Protein AF-A0A959C4L6-F1 (afdb_monomer)

Structure (mmCIF, N/CA/C/O backbone):
data_AF-A0A959C4L6-F1
#
_entry.id   AF-A0A959C4L6-F1
#
loop_
_atom_site.group_PDB
_atom_site.id
_atom_site.type_symbol
_atom_site.label_atom_id
_atom_site.label_alt_id
_atom_site.label_comp_id
_atom_site.label_asym_id
_atom_site.label_entity_id
_atom_site.label_seq_id
_atom_site.pdbx_PDB_ins_code
_atom_si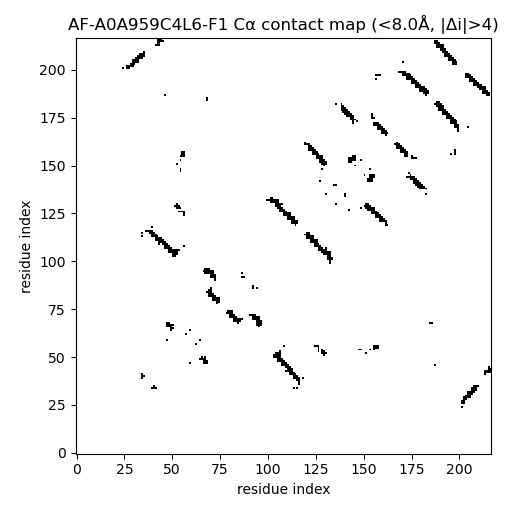te.Cartn_x
_atom_site.Cartn_y
_atom_site.Cartn_z
_atom_site.occupancy
_atom_site.B_iso_or_equiv
_atom_site.auth_seq_id
_atom_site.auth_comp_id
_atom_site.auth_asym_id
_atom_site.auth_atom_id
_atom_site.pdbx_PDB_model_num
ATOM 1 N N . MET A 1 1 ? -33.655 57.086 -63.045 1.00 34.50 1 MET A N 1
ATOM 2 C CA . MET A 1 1 ? -34.246 55.888 -63.676 1.00 34.50 1 MET A CA 1
ATOM 3 C C . MET A 1 1 ? -33.189 54.787 -63.671 1.00 34.50 1 MET A C 1
ATOM 5 O O . MET A 1 1 ? -32.309 54.892 -64.501 1.00 34.50 1 MET A O 1
ATOM 9 N N . LYS A 1 2 ? -33.286 53.818 -62.731 1.00 33.47 2 LYS A N 1
ATOM 10 C CA . LYS A 1 2 ? -32.564 52.514 -62.633 1.00 33.47 2 LYS A CA 1
ATOM 11 C C . LYS A 1 2 ? -31.001 52.581 -62.638 1.00 33.47 2 LYS A C 1
ATOM 13 O O . LYS A 1 2 ? -30.438 53.325 -63.412 1.00 33.47 2 LYS A O 1
ATOM 18 N N . TYR A 1 3 ? -30.179 51.898 -61.840 1.00 36.94 3 TYR A N 1
ATOM 19 C CA . TYR A 1 3 ? -30.239 50.666 -61.053 1.00 36.94 3 TYR A CA 1
ATOM 20 C C . TYR A 1 3 ? -29.308 50.766 -59.826 1.00 36.94 3 TYR A C 1
ATOM 22 O O . TYR A 1 3 ? -28.322 51.496 -59.818 1.00 36.94 3 TYR A O 1
ATOM 30 N N . THR A 1 4 ? -29.657 49.974 -58.821 1.00 42.88 4 THR A N 1
ATOM 31 C CA . THR A 1 4 ? -28.947 49.588 -57.600 1.00 42.88 4 THR A CA 1
ATOM 32 C C . THR A 1 4 ? -27.614 48.882 -57.881 1.00 42.88 4 THR A C 1
ATOM 34 O O . THR A 1 4 ? -27.576 48.007 -58.741 1.00 42.88 4 THR A O 1
ATOM 37 N N . THR A 1 5 ? -26.582 49.131 -57.068 1.00 45.28 5 THR A N 1
ATOM 38 C CA . THR A 1 5 ? -25.509 48.145 -56.831 1.00 45.28 5 THR A CA 1
ATOM 39 C C . THR A 1 5 ? -24.973 48.289 -55.412 1.00 45.28 5 THR A C 1
ATOM 41 O O . THR A 1 5 ? -24.486 49.345 -55.016 1.00 45.28 5 THR A O 1
ATOM 44 N N . ALA A 1 6 ? -25.137 47.215 -54.644 1.00 46.03 6 ALA A N 1
ATOM 45 C CA . ALA A 1 6 ? -24.659 47.049 -53.284 1.00 46.03 6 ALA A CA 1
ATOM 46 C C . ALA A 1 6 ? -23.128 46.954 -53.254 1.00 46.03 6 ALA A C 1
ATOM 48 O O . ALA A 1 6 ? -22.536 46.230 -54.052 1.00 46.03 6 ALA A O 1
ATOM 49 N N . PHE A 1 7 ? -22.502 47.644 -52.302 1.00 40.19 7 PHE A N 1
ATOM 50 C CA . PHE A 1 7 ? -21.094 47.465 -51.964 1.00 40.19 7 PHE A CA 1
ATOM 51 C C . PHE A 1 7 ? -21.024 46.709 -50.633 1.00 40.19 7 PHE A C 1
ATOM 53 O O . PHE A 1 7 ? -21.101 47.296 -49.558 1.00 40.19 7 PHE A O 1
ATOM 60 N N . ILE A 1 8 ? -20.938 45.382 -50.716 1.00 48.81 8 ILE A N 1
ATOM 61 C CA . ILE A 1 8 ? -20.490 44.527 -49.616 1.00 48.81 8 ILE A CA 1
ATOM 62 C C . ILE A 1 8 ? -18.997 44.329 -49.864 1.00 48.81 8 ILE A C 1
ATOM 64 O O . ILE A 1 8 ? -18.620 43.572 -50.754 1.00 48.81 8 ILE A O 1
ATOM 68 N N . CYS A 1 9 ? -18.149 45.049 -49.129 1.00 37.56 9 CYS A N 1
ATOM 69 C CA . CYS A 1 9 ? -16.714 44.784 -49.120 1.00 37.56 9 CYS A CA 1
ATOM 70 C C . CYS A 1 9 ? -16.374 44.048 -47.824 1.00 37.56 9 CYS A C 1
ATOM 72 O O . CYS A 1 9 ? -16.602 44.540 -46.721 1.00 37.56 9 CYS A O 1
ATOM 74 N N . SER A 1 10 ? -15.922 42.817 -48.019 1.00 39.34 10 SER A N 1
ATOM 75 C CA . SER A 1 10 ? -15.707 41.760 -47.043 1.00 39.34 10 SER A CA 1
ATOM 76 C C . SER A 1 10 ? -14.721 42.159 -45.940 1.00 39.34 10 SER A C 1
ATOM 78 O O . SER A 1 10 ? -13.598 42.568 -46.231 1.00 39.34 10 SER A O 1
ATOM 80 N N . MET A 1 11 ? -15.105 41.963 -44.672 1.00 39.84 11 MET A N 1
ATOM 81 C CA . MET A 1 11 ? -14.143 41.851 -43.573 1.00 39.84 11 MET A CA 1
ATOM 82 C C . MET A 1 11 ? -13.215 40.665 -43.861 1.00 39.84 11 MET A C 1
ATOM 84 O O . MET A 1 11 ? -13.675 39.525 -43.950 1.00 39.84 11 MET A O 1
ATOM 88 N N . LEU A 1 12 ? -11.911 40.921 -43.983 1.00 42.12 12 LEU A N 1
ATOM 89 C CA . LEU A 1 12 ? -10.896 39.891 -43.797 1.00 42.12 12 LEU A CA 1
ATOM 90 C C . LEU A 1 12 ? -10.887 39.507 -42.315 1.00 42.12 12 LEU A C 1
ATOM 92 O O . LEU A 1 12 ? -10.320 40.205 -41.477 1.00 42.12 12 LEU A O 1
ATOM 96 N N . ILE A 1 13 ? -11.527 38.388 -41.996 1.00 50.28 13 ILE A N 1
ATOM 97 C CA . ILE A 1 13 ? -11.304 37.685 -40.739 1.00 50.28 13 ILE A CA 1
ATOM 98 C C . ILE A 1 13 ? -9.943 37.003 -40.883 1.00 50.28 13 ILE A C 1
ATOM 100 O O . ILE A 1 13 ? -9.816 35.973 -41.543 1.00 50.28 13 ILE A O 1
ATOM 104 N N . CYS A 1 14 ? -8.910 37.603 -40.292 1.00 40.41 14 CYS A N 1
ATOM 105 C CA . CYS A 1 14 ? -7.651 36.921 -40.024 1.00 40.41 14 CYS A CA 1
ATOM 106 C C . CYS A 1 14 ? -7.929 35.788 -39.029 1.00 40.41 14 CYS A C 1
ATOM 108 O O . CYS A 1 14 ? -7.863 35.983 -37.817 1.00 40.41 14 CYS A O 1
ATOM 110 N N . LEU A 1 15 ? -8.259 34.602 -39.541 1.00 46.38 15 LEU A N 1
ATOM 111 C CA .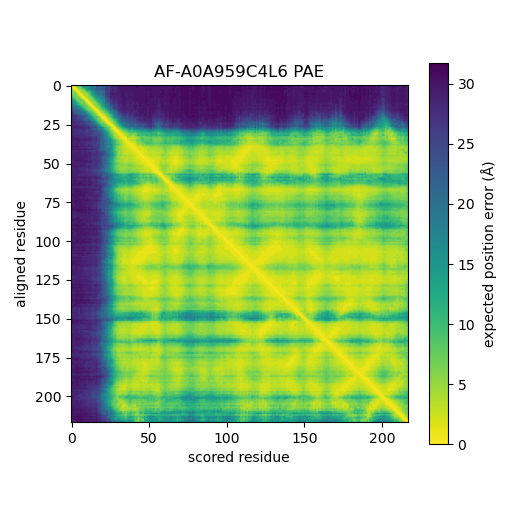 LEU A 1 15 ? -8.133 33.364 -38.785 1.00 46.38 15 LEU A CA 1
ATOM 112 C C . LEU A 1 15 ? -6.637 33.159 -38.546 1.00 46.38 15 LEU A C 1
ATOM 114 O O . LEU A 1 15 ? -5.921 32.642 -39.403 1.00 46.38 15 LEU A O 1
ATOM 118 N N . ALA A 1 16 ? -6.155 33.632 -37.397 1.00 44.53 16 ALA A N 1
ATOM 119 C CA . ALA A 1 16 ? -4.880 33.205 -36.858 1.00 44.53 16 ALA A CA 1
ATOM 120 C C . ALA A 1 16 ? -4.985 31.691 -36.656 1.00 44.53 16 ALA A C 1
ATOM 122 O O . ALA A 1 16 ? -5.590 31.221 -35.695 1.00 44.53 16 ALA A O 1
ATOM 123 N N . GLY A 1 17 ? -4.468 30.934 -37.623 1.00 39.56 17 GLY A N 1
ATOM 124 C CA . GLY A 1 17 ? -4.287 29.503 -37.486 1.00 39.56 17 GLY A CA 1
ATOM 125 C C . GLY A 1 17 ? -3.378 29.277 -36.291 1.00 39.56 17 GLY A C 1
ATOM 126 O O . GLY A 1 17 ? -2.174 29.510 -36.364 1.00 39.56 17 GLY A O 1
ATOM 127 N N . THR A 1 18 ? -3.961 28.857 -35.176 1.00 42.44 18 THR A N 1
ATOM 128 C CA . THR A 1 18 ? -3.232 28.257 -34.071 1.00 42.44 18 THR A CA 1
ATOM 129 C C . THR A 1 18 ? -2.680 26.932 -34.581 1.00 42.44 18 THR A C 1
ATOM 131 O O . THR A 1 18 ? -3.301 25.880 -34.466 1.00 42.44 18 THR A O 1
ATOM 134 N N . SER A 1 19 ? -1.505 26.972 -35.209 1.00 44.59 19 SER A N 1
ATOM 135 C CA . SER A 1 19 ? -0.723 25.767 -35.444 1.00 44.59 19 SER A CA 1
ATOM 136 C C . SER A 1 19 ? -0.238 25.284 -34.082 1.00 44.59 19 SER A C 1
ATOM 138 O O . SER A 1 19 ? 0.786 25.747 -33.578 1.00 44.59 19 SER A O 1
ATOM 140 N N . ALA A 1 20 ? -1.008 24.395 -33.454 1.00 34.78 20 ALA A N 1
ATOM 141 C CA . ALA A 1 20 ? -0.521 23.595 -32.346 1.00 34.78 20 ALA A CA 1
ATOM 142 C C . ALA A 1 20 ? 0.662 22.785 -32.884 1.00 34.78 20 ALA A C 1
ATOM 144 O O . ALA A 1 20 ? 0.501 21.851 -33.669 1.00 34.78 20 ALA A O 1
ATOM 145 N N . GLN A 1 21 ? 1.870 23.219 -32.539 1.00 36.00 21 GLN A N 1
ATOM 146 C CA . GLN A 1 21 ? 3.086 22.500 -32.857 1.00 36.00 21 GLN A CA 1
ATOM 147 C C . GLN A 1 21 ? 3.066 21.238 -31.987 1.00 36.00 21 GLN A C 1
ATOM 149 O O . GLN A 1 21 ? 3.399 21.277 -30.806 1.00 36.00 21 GLN A O 1
ATOM 154 N N . VAL A 1 22 ? 2.573 20.128 -32.545 1.00 34.03 22 VAL A N 1
ATOM 155 C CA . VAL A 1 22 ? 2.663 18.814 -31.906 1.00 34.03 22 VAL A CA 1
ATOM 156 C C . VAL A 1 22 ? 4.132 18.425 -31.964 1.00 34.03 22 VAL A C 1
ATOM 158 O O . VAL A 1 22 ? 4.621 17.920 -32.975 1.00 34.03 22 VAL A O 1
ATOM 161 N N . THR A 1 23 ? 4.873 18.735 -30.905 1.00 35.38 23 THR A N 1
ATOM 162 C CA . THR A 1 23 ? 6.232 18.231 -30.738 1.00 35.38 23 THR A CA 1
ATOM 163 C C . THR A 1 23 ? 6.122 16.726 -30.531 1.00 35.38 23 THR A C 1
ATOM 165 O O . THR A 1 23 ? 5.851 16.259 -29.428 1.00 35.38 23 THR A O 1
ATOM 168 N N . ILE A 1 24 ? 6.276 15.958 -31.612 1.00 35.78 24 ILE A N 1
ATOM 169 C CA . ILE A 1 24 ? 6.391 14.501 -31.551 1.00 35.78 24 ILE A CA 1
ATOM 170 C C . ILE A 1 24 ? 7.721 14.208 -30.855 1.00 35.78 24 ILE A C 1
ATOM 172 O O . ILE A 1 24 ? 8.788 14.252 -31.472 1.00 35.78 24 ILE A O 1
ATOM 176 N N . VAL A 1 25 ? 7.667 13.966 -29.545 1.00 38.94 25 VAL A N 1
ATOM 177 C CA . VAL A 1 25 ? 8.813 13.458 -28.792 1.00 38.94 25 VAL A CA 1
ATOM 178 C C . VAL A 1 25 ? 9.093 12.060 -29.329 1.00 38.94 25 VAL A C 1
ATOM 180 O O . VAL A 1 25 ? 8.213 11.203 -29.361 1.00 38.94 25 VAL A O 1
ATOM 183 N N . LYS A 1 26 ? 10.311 11.842 -29.823 1.00 40.44 26 LYS A N 1
ATOM 184 C CA . LYS A 1 26 ? 10.755 10.542 -30.326 1.00 40.44 26 LYS A CA 1
ATOM 185 C C . LYS A 1 26 ? 10.712 9.562 -29.146 1.00 40.44 26 LYS A C 1
ATOM 187 O O . LYS A 1 26 ? 11.556 9.655 -28.258 1.00 40.44 26 LYS A O 1
ATOM 192 N N . GLY A 1 27 ? 9.695 8.700 -29.101 1.00 42.44 27 GLY A N 1
ATOM 193 C CA . GLY A 1 27 ? 9.516 7.736 -28.016 1.00 42.44 27 GLY A CA 1
ATOM 194 C C . GLY A 1 27 ? 10.749 6.846 -27.889 1.00 42.44 27 GLY A C 1
ATOM 195 O O . GLY A 1 27 ? 11.203 6.270 -28.882 1.00 42.44 27 GLY A O 1
ATOM 196 N N . ALA A 1 28 ? 11.323 6.773 -26.687 1.00 50.97 28 ALA A N 1
ATOM 197 C CA . ALA A 1 28 ? 12.265 5.715 -26.350 1.00 50.97 28 ALA A CA 1
ATOM 198 C C . ALA A 1 28 ? 11.531 4.360 -26.430 1.00 50.97 28 ALA A C 1
ATOM 200 O O . ALA A 1 28 ? 10.310 4.327 -26.256 1.00 50.97 28 ALA A O 1
ATOM 201 N N . PRO A 1 29 ? 12.223 3.249 -26.736 1.00 58.81 29 PRO A N 1
ATOM 202 C CA . PRO A 1 29 ? 11.572 1.946 -26.805 1.00 58.81 29 PRO A CA 1
ATOM 203 C C . PRO A 1 29 ? 10.894 1.619 -25.471 1.00 58.81 29 PRO A C 1
ATOM 205 O O . PRO A 1 29 ? 11.483 1.849 -24.415 1.00 58.81 29 PRO A O 1
ATOM 208 N N . ASN A 1 30 ? 9.681 1.064 -25.528 1.00 65.38 30 ASN A N 1
ATOM 209 C CA . ASN A 1 30 ? 8.989 0.561 -24.342 1.00 65.38 30 ASN A CA 1
ATOM 210 C C . ASN A 1 30 ? 9.881 -0.469 -23.637 1.00 65.38 30 ASN A C 1
ATOM 212 O O . ASN A 1 30 ? 10.429 -1.364 -24.287 1.00 65.38 30 ASN A O 1
ATOM 216 N N . GLN A 1 31 ? 10.027 -0.346 -22.319 1.00 70.00 31 GLN A N 1
ATOM 217 C CA . GLN A 1 31 ? 10.838 -1.261 -21.513 1.00 70.00 31 GLN A CA 1
ATOM 218 C C . GLN A 1 31 ? 9.933 -2.070 -20.584 1.00 70.00 31 GLN A C 1
ATOM 220 O O . GLN A 1 31 ? 9.077 -1.513 -19.901 1.00 70.00 31 GLN A O 1
ATOM 225 N N . ILE A 1 32 ? 10.122 -3.388 -20.563 1.00 72.50 32 ILE A N 1
ATOM 226 C CA . ILE A 1 32 ? 9.413 -4.299 -19.660 1.00 72.50 32 ILE A CA 1
ATOM 227 C C . ILE A 1 32 ? 10.433 -4.835 -18.659 1.00 72.50 32 ILE A C 1
ATOM 229 O O . ILE A 1 32 ? 11.481 -5.340 -19.066 1.00 72.50 32 ILE A O 1
ATOM 233 N N . PHE A 1 33 ? 10.121 -4.727 -17.371 1.00 73.12 33 PHE A N 1
ATOM 234 C CA . PHE A 1 33 ? 10.936 -5.247 -16.281 1.00 73.12 33 PHE A CA 1
ATOM 235 C C . PHE A 1 33 ? 10.179 -6.368 -15.577 1.00 73.12 33 PHE A C 1
ATOM 237 O O . PHE A 1 33 ? 9.077 -6.164 -15.066 1.00 73.12 33 PHE A O 1
ATOM 244 N N . ASP A 1 34 ? 10.795 -7.545 -15.532 1.00 76.69 34 ASP A N 1
ATOM 245 C CA . ASP A 1 34 ? 10.385 -8.596 -14.609 1.00 76.69 34 ASP A CA 1
ATOM 246 C C . ASP A 1 34 ? 10.973 -8.274 -13.231 1.00 76.69 34 ASP A C 1
ATOM 248 O O . ASP A 1 34 ? 12.190 -8.346 -13.025 1.00 76.69 34 ASP A O 1
ATOM 252 N N . LEU A 1 35 ? 10.111 -7.867 -12.297 1.00 81.25 35 LEU A N 1
ATOM 253 C CA . LEU A 1 35 ? 10.527 -7.486 -10.947 1.00 81.25 35 LEU A CA 1
ATOM 254 C C . LEU A 1 35 ? 10.926 -8.715 -10.112 1.00 81.25 35 LEU A C 1
ATOM 256 O O . LEU A 1 35 ? 11.603 -8.567 -9.094 1.00 81.25 35 LEU A O 1
ATOM 260 N N . SER A 1 36 ? 10.555 -9.920 -10.555 1.00 77.19 36 SER A N 1
ATOM 261 C CA . SER A 1 36 ? 10.794 -11.208 -9.895 1.00 77.19 36 SER A CA 1
ATOM 262 C C . SER A 1 36 ? 12.017 -11.955 -10.458 1.00 77.19 36 SER A C 1
ATOM 264 O O . SER A 1 36 ? 12.073 -13.186 -10.442 1.00 77.19 36 SER A O 1
ATOM 266 N N . CYS A 1 37 ? 13.028 -11.234 -10.951 1.00 79.56 37 CYS A N 1
ATOM 267 C CA . CYS A 1 37 ? 14.244 -11.842 -11.494 1.00 79.56 37 CYS A CA 1
ATOM 268 C C . CYS A 1 37 ? 15.131 -12.506 -10.412 1.00 79.56 37 CYS A C 1
ATOM 270 O O . CYS A 1 37 ? 15.115 -12.111 -9.252 1.00 79.56 37 CYS A O 1
ATOM 272 N N . THR A 1 38 ? 15.990 -13.472 -10.780 1.00 82.81 38 THR A N 1
ATOM 273 C CA . THR A 1 38 ? 16.824 -14.249 -9.823 1.00 82.81 38 THR A CA 1
ATOM 274 C C . THR A 1 38 ? 17.747 -13.404 -8.936 1.00 82.81 38 THR A C 1
ATOM 276 O O . THR A 1 38 ? 18.105 -13.829 -7.842 1.00 82.81 38 THR A O 1
ATOM 279 N N . LYS A 1 39 ? 18.172 -12.231 -9.417 1.00 83.19 39 LYS A N 1
ATOM 280 C CA . LYS A 1 39 ? 19.009 -11.283 -8.662 1.00 83.19 39 LYS A CA 1
ATOM 281 C C . LYS A 1 39 ? 18.214 -10.119 -8.069 1.00 83.19 39 LYS A C 1
ATOM 283 O O . LYS A 1 39 ? 18.790 -9.308 -7.356 1.00 83.19 39 LYS A O 1
ATOM 288 N N . CYS A 1 40 ? 16.933 -10.019 -8.404 1.00 85.25 40 CYS A N 1
ATOM 289 C CA . CYS A 1 40 ? 16.080 -8.936 -7.966 1.00 85.25 40 CYS A CA 1
ATOM 290 C C . CYS A 1 40 ? 15.561 -9.236 -6.563 1.00 85.25 40 CYS A C 1
ATOM 292 O O . CYS A 1 40 ? 15.235 -10.381 -6.243 1.00 85.25 40 CYS A O 1
ATOM 294 N N . THR A 1 41 ? 15.435 -8.205 -5.737 1.00 86.25 41 THR A N 1
ATOM 295 C CA . THR A 1 41 ? 14.762 -8.315 -4.441 1.00 86.25 41 THR A CA 1
ATOM 296 C C . THR A 1 41 ? 13.706 -7.234 -4.309 1.00 86.25 41 THR A C 1
ATOM 298 O O . THR A 1 41 ? 13.829 -6.148 -4.874 1.00 86.25 41 THR A O 1
ATOM 301 N N . MET A 1 42 ? 12.647 -7.547 -3.574 1.00 86.44 42 MET A N 1
ATOM 302 C CA . MET A 1 42 ? 11.564 -6.623 -3.272 1.00 86.44 42 MET A CA 1
ATOM 303 C C . MET A 1 42 ? 11.371 -6.612 -1.763 1.00 86.44 42 MET A C 1
ATOM 305 O O . MET A 1 42 ? 11.178 -7.674 -1.172 1.00 86.44 42 MET A O 1
ATOM 309 N N . THR A 1 43 ? 11.425 -5.437 -1.145 1.00 87.50 43 THR A N 1
ATOM 310 C CA . THR A 1 43 ? 11.208 -5.275 0.297 1.00 87.50 43 THR A CA 1
ATOM 311 C C . THR A 1 43 ? 10.185 -4.185 0.571 1.00 87.50 43 THR A C 1
ATOM 313 O O . THR A 1 43 ? 10.030 -3.244 -0.213 1.00 87.50 43 THR A O 1
ATOM 316 N N . VAL A 1 44 ? 9.458 -4.311 1.681 1.00 87.19 44 VAL A N 1
ATOM 317 C CA . VAL A 1 44 ? 8.525 -3.272 2.127 1.00 87.19 44 VAL A CA 1
ATOM 318 C C . VAL A 1 44 ? 9.300 -2.210 2.885 1.00 87.19 44 VAL A C 1
ATOM 320 O O . VAL A 1 44 ? 9.821 -2.472 3.966 1.00 87.19 44 VAL A O 1
ATOM 323 N N . GLU A 1 45 ? 9.342 -0.996 2.343 1.00 88.69 45 GLU A N 1
ATOM 324 C CA . GLU A 1 45 ? 9.869 0.166 3.063 1.00 88.69 45 GLU A CA 1
ATOM 325 C C . GLU A 1 45 ? 8.855 0.621 4.117 1.00 88.69 45 GLU A C 1
ATOM 327 O O . GLU A 1 45 ? 9.201 0.857 5.276 1.00 88.69 45 GLU A O 1
ATOM 332 N N . ASP A 1 46 ? 7.583 0.739 3.723 1.00 88.69 46 ASP A N 1
ATOM 333 C CA . ASP A 1 46 ? 6.534 1.231 4.608 1.00 88.69 46 ASP A CA 1
ATOM 334 C C . ASP A 1 46 ? 5.126 0.886 4.116 1.00 88.69 46 ASP A C 1
ATOM 336 O O . ASP A 1 46 ? 4.896 0.659 2.930 1.00 88.69 46 ASP A O 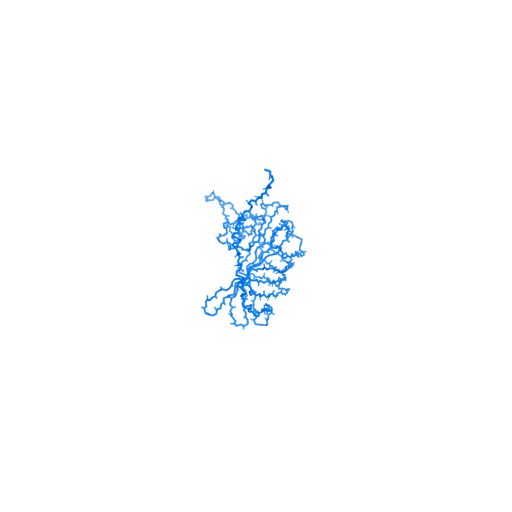1
ATOM 340 N N . VAL A 1 47 ? 4.164 0.927 5.035 1.00 91.00 47 VAL A N 1
ATOM 341 C CA . VAL A 1 47 ? 2.739 0.783 4.734 1.00 91.00 47 VAL A CA 1
ATOM 342 C C . VAL A 1 47 ? 1.965 1.827 5.519 1.00 91.00 47 VAL A C 1
ATOM 344 O O . VAL A 1 47 ? 2.268 2.138 6.678 1.00 91.00 47 VAL A O 1
ATOM 347 N N . SER A 1 48 ? 0.957 2.396 4.872 1.00 92.31 48 SER A N 1
ATOM 348 C CA . SER A 1 48 ? 0.053 3.354 5.491 1.00 92.31 48 SER A CA 1
ATOM 349 C C . SER A 1 48 ? -1.384 3.046 5.130 1.00 92.31 48 SER A C 1
ATOM 351 O O . SER A 1 48 ? -1.684 2.730 3.986 1.00 92.31 48 SER A O 1
ATOM 353 N N . LEU A 1 49 ? -2.274 3.193 6.103 1.00 94.06 49 LEU A N 1
ATOM 354 C CA . LEU A 1 49 ? -3.708 3.172 5.874 1.00 94.06 49 LEU A CA 1
ATOM 355 C C . LEU A 1 49 ? -4.262 4.543 6.243 1.00 94.06 49 LEU A C 1
ATOM 357 O O . LEU A 1 49 ? -4.053 5.013 7.360 1.00 94.06 49 LEU A O 1
ATOM 361 N N . TRP A 1 50 ? -4.955 5.193 5.318 1.00 93.81 50 TRP A N 1
ATOM 362 C CA . TRP A 1 50 ? -5.497 6.533 5.527 1.00 93.81 50 TRP A CA 1
ATOM 363 C C . TRP A 1 50 ? -7.012 6.546 5.404 1.00 93.81 50 TRP A C 1
ATOM 365 O O . TRP A 1 50 ? -7.550 5.793 4.597 1.00 93.81 50 TRP A O 1
ATOM 375 N N . PRO A 1 51 ? -7.706 7.434 6.133 1.00 92.88 51 PRO A N 1
ATOM 376 C CA . PRO A 1 51 ? -9.125 7.655 5.913 1.00 92.88 51 PRO A CA 1
ATOM 377 C C . PRO A 1 51 ? -9.379 8.350 4.564 1.00 92.88 51 PRO A C 1
ATOM 379 O O . PRO A 1 51 ? -8.617 9.233 4.132 1.00 92.88 51 PRO A O 1
ATOM 382 N N . GLY A 1 52 ? -10.498 7.980 3.946 1.00 91.19 52 GLY A N 1
ATOM 383 C CA . GLY A 1 52 ? -11.007 8.522 2.693 1.00 91.19 52 GLY A CA 1
ATOM 384 C C . GLY A 1 52 ? -10.457 7.850 1.436 1.00 91.19 52 GLY A C 1
ATOM 385 O O . GLY A 1 52 ? -9.615 6.950 1.481 1.00 91.19 52 GLY A O 1
ATOM 386 N N . VAL A 1 53 ? -10.933 8.343 0.293 1.00 91.12 53 VAL A N 1
ATOM 387 C CA . VAL A 1 53 ? -10.470 7.955 -1.044 1.00 91.12 53 VAL A CA 1
ATOM 388 C C . VAL A 1 53 ? -9.239 8.783 -1.414 1.00 91.12 53 VAL A C 1
ATOM 390 O O . VAL A 1 53 ? -9.237 10.011 -1.295 1.00 91.12 53 VAL A O 1
ATOM 393 N N . ARG A 1 54 ? -8.180 8.113 -1.859 1.00 90.62 54 ARG A N 1
ATOM 394 C CA . ARG A 1 54 ? -6.969 8.715 -2.426 1.00 90.62 54 ARG A CA 1
ATOM 395 C C . ARG A 1 54 ? -6.826 8.239 -3.853 1.00 90.62 54 ARG A C 1
ATOM 397 O O . ARG A 1 54 ? -7.204 7.111 -4.108 1.00 90.62 54 ARG A O 1
ATOM 404 N N . VAL A 1 55 ? -6.274 9.092 -4.710 1.00 88.38 55 VAL A N 1
ATOM 405 C CA . VAL A 1 55 ? -6.136 8.837 -6.154 1.00 88.38 55 VAL A CA 1
ATOM 406 C C . VAL A 1 55 ? -4.706 8.450 -6.528 1.00 88.38 55 VAL A C 1
ATOM 408 O O . VAL A 1 55 ? -4.493 7.640 -7.417 1.00 88.38 55 VAL A O 1
ATOM 411 N N . LEU A 1 56 ? -3.709 9.005 -5.828 1.00 87.19 56 LEU A N 1
ATOM 412 C CA . LEU A 1 56 ? -2.291 8.749 -6.087 1.00 87.19 56 LEU A CA 1
ATOM 413 C C . LEU A 1 56 ? -1.527 8.448 -4.794 1.00 87.19 56 LEU A C 1
ATOM 415 O O . LEU A 1 56 ? -1.937 8.915 -3.727 1.00 87.19 56 LEU A O 1
ATOM 419 N N . PRO A 1 57 ? -0.418 7.691 -4.858 1.00 82.50 57 PRO A N 1
ATOM 420 C CA . PRO A 1 57 ? 0.456 7.507 -3.708 1.00 82.50 57 PRO A CA 1
ATOM 421 C C . PRO A 1 57 ? 1.072 8.833 -3.213 1.00 82.50 57 PRO A C 1
ATOM 423 O O . PRO A 1 57 ? 1.484 9.679 -4.005 1.00 82.50 57 PRO A O 1
ATOM 426 N N . TYR A 1 58 ? 1.200 9.000 -1.893 1.00 73.81 58 TYR A N 1
ATOM 427 C CA . TYR A 1 58 ? 1.776 10.177 -1.230 1.00 73.81 58 TYR A CA 1
ATOM 428 C C . TYR A 1 58 ? 2.950 9.815 -0.321 1.00 73.81 58 TYR A C 1
ATOM 430 O O . TYR A 1 58 ? 3.013 8.744 0.274 1.00 73.81 58 TYR A O 1
ATOM 438 N N . HIS A 1 59 ? 3.867 10.753 -0.095 1.00 69.69 59 HIS A N 1
ATOM 439 C CA . HIS A 1 59 ? 4.900 10.551 0.919 1.00 69.69 59 HIS A CA 1
ATOM 440 C C . HIS A 1 59 ? 4.301 10.644 2.333 1.00 69.69 59 HIS A C 1
ATOM 442 O O . HIS A 1 59 ? 3.825 11.708 2.731 1.00 69.69 59 HIS A O 1
ATOM 448 N N . LYS A 1 60 ? 4.366 9.563 3.122 1.00 65.50 60 LYS A N 1
ATOM 449 C CA . LYS A 1 60 ? 3.726 9.460 4.450 1.00 65.50 60 LYS A CA 1
ATOM 450 C C . LYS A 1 60 ? 4.003 10.649 5.368 1.00 65.50 60 LYS A C 1
ATOM 452 O O . LYS A 1 60 ? 3.058 11.260 5.856 1.00 65.50 60 LYS A O 1
ATOM 457 N N . THR A 1 61 ? 5.271 11.024 5.557 1.00 66.69 61 THR A N 1
ATOM 458 C CA . THR A 1 61 ? 5.665 12.116 6.474 1.00 66.69 61 THR A CA 1
ATOM 459 C C . THR A 1 61 ? 5.207 13.498 6.019 1.00 66.69 61 THR A C 1
ATOM 461 O O . THR A 1 61 ? 5.018 14.379 6.848 1.00 66.69 61 THR A O 1
ATOM 464 N N . ASN A 1 62 ? 5.022 13.692 4.712 1.00 70.00 62 ASN A N 1
ATOM 465 C CA . ASN A 1 62 ? 4.692 14.996 4.135 1.00 70.00 62 ASN A CA 1
ATOM 466 C C . ASN A 1 62 ? 3.202 15.104 3.790 1.00 70.00 62 ASN A C 1
ATOM 468 O O . ASN A 1 62 ? 2.739 16.169 3.400 1.00 70.00 62 ASN A O 1
ATOM 472 N N . SER A 1 63 ? 2.454 14.006 3.930 1.00 71.12 63 SER A N 1
ATOM 473 C CA . SER A 1 63 ? 1.032 13.938 3.596 1.00 71.12 63 SER A CA 1
ATOM 474 C C . SER A 1 63 ? 0.148 14.720 4.575 1.00 71.12 63 SER A C 1
ATOM 476 O O . SER A 1 63 ? -0.953 15.125 4.215 1.00 71.12 63 SER A O 1
ATOM 478 N N . GLY A 1 64 ? 0.605 14.905 5.821 1.00 78.62 64 GLY A N 1
ATOM 479 C CA . GLY A 1 64 ? -0.222 15.436 6.910 1.00 78.62 64 GLY A CA 1
ATOM 480 C C . GLY A 1 64 ? -1.384 14.515 7.310 1.00 78.62 64 GLY A C 1
ATOM 481 O O . GLY A 1 64 ? -2.259 14.933 8.064 1.00 78.62 64 GLY A O 1
ATOM 482 N N . LEU A 1 65 ? -1.416 13.277 6.804 1.00 84.25 65 LEU A N 1
ATOM 483 C CA . LEU A 1 65 ? -2.492 12.321 7.040 1.00 84.25 65 LEU A CA 1
ATOM 484 C C . LEU A 1 65 ? -2.214 11.468 8.278 1.00 84.25 65 LEU A C 1
ATOM 486 O O . LEU A 1 65 ? -1.088 11.029 8.521 1.00 84.25 65 LEU A O 1
ATOM 490 N N . VAL A 1 66 ? -3.272 11.182 9.035 1.00 88.19 66 VAL A N 1
ATOM 491 C CA . VAL A 1 66 ? -3.209 10.253 10.166 1.00 88.19 66 VAL A CA 1
ATOM 492 C C . VAL A 1 66 ? -3.152 8.827 9.626 1.00 88.19 66 VAL A C 1
ATOM 494 O O . VAL A 1 66 ? -4.091 8.364 8.979 1.00 88.19 66 VAL A O 1
ATOM 497 N N . ASN A 1 67 ? -2.045 8.131 9.889 1.00 91.69 67 ASN A N 1
ATOM 498 C CA . ASN A 1 67 ? -1.909 6.713 9.574 1.00 91.69 67 ASN A CA 1
ATOM 499 C C . ASN A 1 67 ? -2.698 5.868 10.584 1.00 91.69 67 ASN A C 1
ATOM 501 O O . ASN A 1 67 ? -2.362 5.836 11.766 1.00 91.69 67 ASN A O 1
ATOM 505 N N . LEU A 1 68 ? -3.708 5.146 10.109 1.00 93.62 68 LEU A N 1
ATOM 506 C CA . LEU A 1 68 ? -4.593 4.307 10.916 1.00 93.62 68 LEU A CA 1
ATOM 507 C C . LEU A 1 68 ? -3.929 3.009 11.406 1.00 93.62 68 LEU A C 1
ATOM 509 O O . LEU A 1 68 ? -4.480 2.337 12.273 1.00 93.62 68 LEU A O 1
ATOM 513 N N . LEU A 1 69 ? -2.738 2.667 10.901 1.00 92.44 69 LEU A N 1
ATOM 514 C CA . LEU A 1 69 ? -1.965 1.503 11.364 1.00 92.44 69 LEU A CA 1
ATOM 515 C C . LEU A 1 69 ? -1.163 1.763 12.647 1.00 92.44 69 LEU A C 1
ATOM 517 O O . LEU A 1 69 ? -0.429 0.890 13.101 1.00 92.44 69 LEU A O 1
ATOM 521 N N . TYR A 1 70 ? -1.272 2.955 13.231 1.00 91.62 70 TYR A N 1
ATOM 522 C CA . TYR A 1 70 ? -0.652 3.270 14.515 1.00 91.62 70 TYR A CA 1
ATOM 523 C C . TYR A 1 70 ? -1.533 2.874 15.699 1.00 91.62 70 TYR A C 1
ATOM 525 O O . TYR A 1 70 ? -2.728 2.603 15.568 1.00 91.62 70 TYR A O 1
ATOM 533 N N . TRP A 1 71 ? -0.907 2.850 16.867 1.00 93.25 71 TRP A N 1
ATOM 534 C CA . TRP A 1 71 ? -1.504 2.489 18.141 1.00 93.25 71 TRP A CA 1
ATOM 535 C C . TRP A 1 71 ? -1.624 3.719 19.014 1.00 93.25 71 TRP A C 1
ATOM 537 O O . TRP A 1 71 ? -0.768 4.597 18.969 1.00 93.25 71 TRP A O 1
ATOM 547 N N . LYS A 1 72 ? -2.684 3.788 19.810 1.00 93.81 72 LYS A N 1
ATOM 548 C CA . LYS A 1 72 ? -2.935 4.908 20.707 1.00 93.81 72 LYS A CA 1
ATOM 549 C C . LYS A 1 72 ? -3.192 4.417 22.122 1.00 93.81 72 LYS A C 1
ATOM 551 O O . LYS A 1 72 ? -3.884 3.413 22.306 1.00 93.81 72 LYS A O 1
ATOM 556 N N . TYR A 1 73 ? -2.650 5.128 23.100 1.00 94.06 73 TYR A N 1
ATOM 557 C CA . TYR A 1 73 ? -2.945 4.936 24.515 1.00 94.06 73 TYR A CA 1
ATOM 558 C C . TYR A 1 73 ? -3.019 6.286 25.234 1.00 94.06 73 TYR A C 1
ATOM 560 O O . TYR A 1 73 ? -2.476 7.284 24.759 1.00 94.06 73 TYR A O 1
ATOM 568 N N . TYR A 1 74 ? -3.670 6.304 26.396 1.00 93.75 74 TYR A N 1
ATOM 569 C CA . TYR A 1 74 ? -3.724 7.482 27.254 1.00 93.75 74 TYR A CA 1
ATOM 570 C C . TYR A 1 74 ? -2.628 7.412 28.321 1.00 93.75 74 TYR A C 1
ATOM 572 O O . TYR A 1 74 ? -2.651 6.530 29.182 1.00 93.75 74 TYR A O 1
ATOM 580 N N . ASP A 1 75 ? -1.680 8.347 28.291 1.00 92.56 75 ASP A N 1
ATOM 581 C CA . ASP A 1 75 ? -0.648 8.464 29.316 1.00 92.56 75 ASP A CA 1
ATOM 582 C C . ASP A 1 75 ? -1.216 9.192 30.541 1.00 92.56 75 ASP A C 1
ATOM 584 O O . ASP A 1 75 ? -1.464 10.399 30.532 1.00 92.56 75 ASP A O 1
ATOM 588 N N . SER A 1 76 ? -1.427 8.451 31.628 1.00 90.56 76 SER A N 1
ATOM 589 C CA . SER A 1 76 ? -1.986 9.006 32.867 1.00 90.56 76 SER A CA 1
ATOM 590 C C . SER A 1 76 ? -1.056 9.982 33.605 1.00 90.56 76 SER A C 1
ATOM 592 O O . SER A 1 76 ? -1.545 10.805 34.384 1.00 90.56 76 SER A O 1
ATOM 594 N N . ILE A 1 77 ? 0.258 9.918 33.359 1.00 91.69 77 ILE A N 1
ATOM 595 C CA . ILE A 1 77 ? 1.269 10.785 33.977 1.00 91.69 77 ILE A CA 1
ATOM 596 C C . ILE A 1 77 ? 1.300 12.121 33.239 1.00 91.69 77 ILE A C 1
ATOM 598 O O . ILE A 1 77 ? 1.185 13.179 33.861 1.00 91.69 77 ILE A O 1
ATOM 602 N N . MET A 1 78 ? 1.411 12.062 31.913 1.00 92.88 78 MET A N 1
ATOM 603 C CA . MET A 1 78 ? 1.477 13.241 31.045 1.00 92.88 78 MET A CA 1
ATOM 604 C C . MET A 1 78 ? 0.091 13.853 30.782 1.00 92.88 78 MET A C 1
ATOM 606 O O . MET A 1 78 ? -0.007 15.020 30.409 1.00 92.88 78 MET A O 1
ATOM 610 N N . LYS A 1 79 ? -0.983 13.101 31.063 1.00 93.44 79 LYS A N 1
ATOM 611 C CA . LYS A 1 79 ? -2.391 13.458 30.818 1.00 93.44 79 LYS A CA 1
ATOM 612 C C . LYS A 1 79 ? -2.678 13.768 29.349 1.00 93.44 79 LYS A C 1
ATOM 614 O O . LYS A 1 79 ? -3.422 14.699 29.039 1.00 93.44 79 LYS A O 1
ATOM 619 N N . GLU A 1 80 ? -2.095 12.980 28.454 1.00 94.88 80 GLU A N 1
ATOM 620 C CA . GLU A 1 80 ? -2.239 13.145 27.009 1.00 94.88 80 GLU A CA 1
ATOM 621 C C . GLU A 1 80 ? -2.393 11.803 26.286 1.00 94.88 80 GLU A C 1
ATOM 623 O O . GLU A 1 80 ? -2.022 10.747 26.797 1.00 94.88 80 GLU A O 1
ATOM 628 N N . GLU A 1 81 ? -2.965 11.849 25.085 1.00 92.50 81 GLU A N 1
ATOM 629 C CA . GLU A 1 81 ? -3.041 10.698 24.185 1.00 92.50 81 GLU A CA 1
ATOM 630 C C . GLU A 1 81 ? -1.734 10.585 23.400 1.00 92.50 81 GLU A C 1
ATOM 632 O O . GLU A 1 81 ? -1.344 11.512 22.686 1.00 92.50 81 GLU A O 1
ATOM 637 N N . VAL A 1 82 ? -1.082 9.431 23.489 1.00 93.06 82 VAL A N 1
ATOM 638 C CA . VAL A 1 82 ? 0.190 9.156 22.821 1.00 93.06 82 VAL A CA 1
ATOM 639 C C . VAL A 1 82 ? -0.041 8.157 21.695 1.00 93.06 82 VAL A C 1
ATOM 641 O O . VAL A 1 82 ? -0.755 7.167 21.857 1.00 93.06 82 VAL A O 1
ATOM 644 N N . THR A 1 83 ? 0.564 8.421 20.534 1.00 92.38 83 THR A N 1
ATOM 645 C CA . THR A 1 83 ? 0.499 7.541 19.360 1.00 92.38 83 THR A CA 1
ATOM 646 C C . THR A 1 83 ? 1.848 6.874 19.111 1.00 92.38 83 THR A C 1
ATOM 648 O O . THR A 1 83 ? 2.874 7.550 19.052 1.00 92.38 83 THR A O 1
ATOM 651 N N . THR A 1 84 ? 1.851 5.558 18.921 1.00 90.75 84 THR A N 1
ATOM 652 C CA . THR A 1 84 ? 3.046 4.741 18.689 1.00 90.75 84 THR A CA 1
ATOM 653 C C . THR A 1 84 ? 2.934 3.941 17.393 1.00 90.75 84 THR A C 1
ATOM 655 O O . THR A 1 84 ? 1.847 3.643 16.900 1.00 90.75 84 THR A O 1
ATOM 658 N N . SER A 1 85 ? 4.079 3.570 16.816 1.00 86.19 85 SER A N 1
ATOM 659 C CA . SER A 1 85 ? 4.133 2.762 15.589 1.00 86.19 85 SER A CA 1
ATOM 660 C C . SER A 1 85 ? 3.871 1.270 15.814 1.00 86.19 85 SER A C 1
ATOM 662 O O . SER A 1 85 ? 3.683 0.543 14.846 1.00 86.19 85 SER A O 1
ATOM 664 N N . SER A 1 86 ? 3.882 0.808 17.065 1.00 87.12 86 SER A N 1
ATOM 665 C CA . SER A 1 86 ? 3.663 -0.588 17.454 1.00 87.12 86 SER A CA 1
ATOM 666 C C . SER A 1 86 ? 2.871 -0.676 18.757 1.00 87.12 86 SER A C 1
ATOM 668 O O . SER A 1 86 ? 2.892 0.260 19.564 1.00 87.12 86 SER A O 1
ATOM 670 N N . GLU A 1 87 ? 2.208 -1.812 18.967 1.00 88.69 87 GLU A N 1
ATOM 671 C CA . GLU A 1 87 ? 1.526 -2.139 20.220 1.00 88.69 87 GLU A CA 1
ATOM 672 C C . GLU A 1 87 ? 2.554 -2.207 21.361 1.00 88.69 87 GLU A C 1
ATOM 674 O O . GLU A 1 87 ? 3.617 -2.819 21.214 1.00 88.69 87 GLU A O 1
ATOM 679 N N . LEU A 1 88 ? 2.270 -1.544 22.484 1.00 88.88 88 LEU A N 1
ATOM 680 C CA . LEU A 1 88 ? 3.116 -1.604 23.676 1.00 88.88 88 LEU A CA 1
ATOM 681 C C . LEU A 1 88 ? 2.667 -2.770 24.555 1.00 88.88 88 LEU A C 1
ATOM 683 O O . LEU A 1 88 ? 1.484 -2.921 24.836 1.00 88.88 88 LEU A O 1
ATOM 687 N N . SER A 1 89 ? 3.609 -3.580 25.036 1.00 88.94 89 SER A N 1
ATOM 688 C CA . SER A 1 89 ? 3.278 -4.785 25.811 1.00 88.94 89 SER A CA 1
ATOM 689 C C . SER A 1 89 ? 2.798 -4.507 27.240 1.00 88.94 89 SER A C 1
ATOM 691 O O . SER A 1 89 ? 2.219 -5.389 27.871 1.00 88.94 89 SER A O 1
ATOM 693 N N . TRP A 1 90 ? 3.048 -3.307 27.767 1.00 86.31 90 TRP A N 1
ATOM 694 C CA . TRP A 1 90 ? 2.752 -2.920 29.151 1.00 86.31 90 TRP A CA 1
ATOM 695 C C . TRP A 1 90 ? 1.558 -1.970 29.298 1.00 86.31 90 TRP A C 1
ATOM 697 O O . TRP A 1 90 ? 1.230 -1.600 30.421 1.00 86.31 90 TRP A O 1
ATOM 707 N N . GLU A 1 91 ? 0.920 -1.564 28.200 1.00 88.19 91 GLU A N 1
ATOM 708 C CA . GLU A 1 91 ? -0.169 -0.586 28.207 1.00 88.19 91 GLU A CA 1
ATOM 709 C C . GLU A 1 91 ? -1.329 -1.070 27.336 1.00 88.19 91 GLU A C 1
ATOM 711 O O . GLU A 1 91 ? -1.130 -1.793 26.360 1.00 88.19 91 GLU A O 1
ATOM 716 N N . LYS A 1 92 ? -2.563 -0.676 27.667 1.00 86.00 92 LYS A N 1
ATOM 717 C CA . LYS A 1 92 ? -3.723 -1.070 26.863 1.00 86.00 92 LYS A CA 1
ATOM 718 C C . LYS A 1 92 ? -3.862 -0.144 25.654 1.00 86.00 92 LYS A C 1
ATOM 720 O O . LYS A 1 92 ? -4.583 0.851 25.699 1.00 86.00 92 LYS A O 1
ATOM 725 N N . CYS A 1 93 ? -3.190 -0.486 24.560 1.00 89.44 93 CYS A N 1
ATOM 726 C CA . CYS A 1 93 ? -3.299 0.253 23.307 1.00 89.44 93 CYS A CA 1
ATOM 727 C C . CYS A 1 93 ? -4.584 -0.094 22.530 1.00 89.44 93 CYS A C 1
ATOM 729 O O . CYS A 1 93 ? -5.105 -1.205 22.604 1.00 89.44 93 CYS A O 1
ATOM 731 N N . THR A 1 94 ? -5.083 0.862 21.747 1.00 91.56 94 THR A N 1
ATOM 732 C CA . THR A 1 94 ? -6.123 0.653 20.722 1.00 91.56 94 THR A CA 1
ATOM 733 C C . THR A 1 94 ? -5.542 1.008 19.359 1.00 91.56 94 THR A C 1
ATOM 735 O O . THR A 1 94 ? -4.888 2.049 19.234 1.00 91.56 94 THR A O 1
ATOM 738 N N . GLN A 1 95 ? -5.751 0.171 18.340 1.00 92.06 95 GLN A N 1
ATOM 739 C CA . GLN A 1 95 ? -5.294 0.495 16.992 1.00 92.06 95 GLN A CA 1
ATOM 740 C C . GLN A 1 95 ? -6.183 1.595 16.406 1.00 92.06 95 GLN A C 1
ATOM 742 O O . GLN A 1 95 ? -7.402 1.570 16.560 1.00 92.06 95 GLN A O 1
ATOM 747 N N . LEU A 1 96 ? -5.601 2.586 15.730 1.00 93.00 96 LEU A N 1
ATOM 748 C CA . LEU A 1 96 ? -6.371 3.721 15.211 1.00 93.00 96 LEU A CA 1
ATOM 749 C C . LEU A 1 96 ? -7.420 3.307 14.167 1.00 93.00 96 LEU A C 1
ATOM 751 O O . LEU A 1 96 ? -8.467 3.942 14.080 1.00 93.00 96 LEU A O 1
ATOM 755 N N . ILE A 1 97 ? -7.188 2.224 13.422 1.00 93.50 97 ILE A N 1
ATOM 756 C CA . ILE A 1 97 ? -8.172 1.637 12.502 1.00 93.50 97 ILE A CA 1
ATOM 757 C C . ILE A 1 97 ? -9.457 1.175 13.210 1.00 93.50 97 ILE A C 1
ATOM 759 O O . ILE A 1 97 ? -10.531 1.160 12.607 1.00 93.50 97 ILE A O 1
ATOM 763 N N . ASP A 1 98 ? -9.393 0.842 14.501 1.00 91.31 98 ASP A N 1
ATOM 764 C CA . ASP A 1 98 ? -10.569 0.443 15.278 1.00 91.31 98 ASP A CA 1
ATOM 765 C C . ASP A 1 98 ? -11.488 1.637 15.576 1.00 91.31 98 ASP A C 1
ATOM 767 O O . ASP A 1 98 ? -12.654 1.445 15.908 1.00 91.31 98 ASP A O 1
ATOM 771 N N . ALA A 1 99 ? -10.995 2.871 15.412 1.00 90.62 99 ALA A N 1
ATOM 772 C CA . ALA A 1 99 ? -11.753 4.096 15.662 1.00 90.62 99 ALA A CA 1
ATOM 773 C C . ALA A 1 99 ? -12.679 4.519 14.504 1.00 90.62 99 ALA A C 1
ATOM 775 O O . ALA A 1 99 ? -13.447 5.464 14.672 1.00 90.62 99 ALA A O 1
ATOM 776 N N . ILE A 1 100 ? -12.608 3.851 13.348 1.00 92.88 100 ILE A N 1
ATOM 777 C CA . ILE A 1 100 ? -13.478 4.100 12.186 1.00 92.88 100 ILE A CA 1
ATOM 778 C C . ILE A 1 100 ? -14.470 2.943 11.974 1.00 92.88 100 ILE A C 1
ATOM 780 O O . ILE A 1 100 ? -14.212 1.801 12.371 1.00 92.88 100 ILE A O 1
ATOM 784 N N . GLY A 1 101 ? -15.617 3.236 11.364 1.00 93.81 101 GLY A N 1
ATOM 785 C CA . GLY A 1 101 ? -16.676 2.268 11.086 1.00 93.81 101 GLY A CA 1
ATOM 786 C C . GLY A 1 101 ? -16.379 1.383 9.874 1.00 93.81 101 GLY A C 1
ATOM 787 O O . GLY A 1 101 ? -15.623 1.751 8.980 1.00 93.81 101 GLY A O 1
ATOM 788 N N . ASP A 1 102 ? -17.010 0.210 9.808 1.00 94.12 102 ASP A N 1
ATOM 789 C CA . ASP A 1 102 ? -16.776 -0.774 8.735 1.00 94.12 102 ASP A CA 1
ATOM 790 C C . ASP A 1 102 ? -17.189 -0.287 7.333 1.00 94.12 102 ASP A C 1
ATOM 792 O O . ASP A 1 102 ? -16.693 -0.797 6.325 1.00 94.12 102 ASP A O 1
ATOM 796 N N . GLY A 1 103 ? -18.090 0.699 7.270 1.00 94.25 103 GLY A N 1
ATOM 797 C CA . GLY A 1 103 ? -18.522 1.368 6.040 1.00 94.25 103 GLY A CA 1
ATOM 798 C C . GLY A 1 103 ? -17.735 2.637 5.702 1.00 94.25 103 GLY A C 1
ATOM 799 O O . GLY A 1 103 ? -18.036 3.271 4.693 1.00 94.25 103 GLY A O 1
ATOM 800 N N . ASP A 1 104 ? -16.758 3.027 6.523 1.00 94.94 104 ASP A N 1
ATOM 801 C CA . ASP A 1 104 ? -15.914 4.178 6.219 1.00 94.94 104 ASP A CA 1
ATOM 802 C C . ASP A 1 104 ? -14.906 3.817 5.129 1.00 94.94 104 ASP A C 1
ATOM 804 O O . ASP A 1 104 ? -14.365 2.707 5.087 1.00 94.94 104 ASP A O 1
ATOM 808 N N . THR A 1 105 ? -14.645 4.780 4.247 1.00 95.00 105 THR A N 1
ATOM 809 C CA . THR A 1 105 ? -13.655 4.608 3.185 1.00 95.00 105 THR A CA 1
ATOM 810 C C . THR A 1 105 ? -12.242 4.793 3.720 1.00 95.00 105 THR A C 1
ATOM 812 O O . THR A 1 105 ? -11.969 5.667 4.548 1.00 95.00 105 THR A O 1
ATOM 815 N N . VAL A 1 106 ? -11.329 3.981 3.209 1.00 95.31 106 VAL A N 1
ATOM 816 C CA . VAL A 1 106 ? -9.903 3.998 3.498 1.00 95.31 106 VAL A CA 1
ATOM 817 C C . VAL A 1 106 ? -9.105 3.813 2.213 1.00 95.31 106 VAL A C 1
ATOM 819 O O . VAL A 1 106 ? -9.604 3.334 1.195 1.00 95.31 106 VAL A O 1
ATOM 822 N N . SER A 1 107 ? -7.837 4.196 2.263 1.00 94.75 107 SER A N 1
ATOM 823 C CA . SER A 1 107 ? -6.878 3.943 1.194 1.00 94.75 107 SER A CA 1
ATOM 824 C C . SER A 1 107 ? -5.612 3.340 1.782 1.00 94.75 107 SER A C 1
ATOM 826 O O . SER A 1 107 ? -5.046 3.888 2.733 1.00 94.75 107 SER A O 1
ATOM 828 N N . LEU A 1 108 ? -5.190 2.206 1.231 1.00 94.81 108 LEU A N 1
ATOM 829 C CA . LEU A 1 108 ? -4.001 1.471 1.643 1.00 94.81 108 LEU A CA 1
ATOM 830 C C . LEU A 1 108 ? -2.859 1.804 0.688 1.00 94.81 108 LEU A C 1
ATOM 832 O O . LEU A 1 108 ? -2.955 1.558 -0.509 1.00 94.81 108 LEU A O 1
ATOM 836 N N . GLN A 1 109 ? -1.769 2.338 1.220 1.00 94.19 109 GLN A N 1
ATOM 837 C CA . GLN A 1 109 ? -0.548 2.585 0.473 1.00 94.19 109 GLN A CA 1
ATOM 838 C C . GLN A 1 109 ? 0.563 1.641 0.920 1.00 94.19 109 GLN A C 1
ATOM 840 O O . GLN A 1 109 ? 0.789 1.459 2.118 1.00 94.19 109 GLN A O 1
ATOM 845 N N . ILE A 1 110 ? 1.290 1.103 -0.055 1.00 92.44 110 ILE A N 1
ATOM 846 C CA . ILE A 1 110 ? 2.397 0.172 0.131 1.00 92.44 110 ILE A CA 1
ATOM 847 C C . ILE A 1 110 ? 3.613 0.747 -0.592 1.00 92.44 110 ILE A C 1
ATOM 849 O O . ILE A 1 110 ? 3.600 0.931 -1.808 1.00 92.44 110 ILE A O 1
ATOM 853 N N . ASN A 1 111 ? 4.665 1.044 0.163 1.00 92.38 111 ASN A N 1
ATOM 854 C CA . ASN A 1 111 ? 5.928 1.536 -0.366 1.00 92.38 111 ASN A CA 1
ATOM 855 C C . ASN A 1 111 ? 6.908 0.376 -0.432 1.00 92.38 111 ASN A C 1
ATOM 857 O O . ASN A 1 111 ? 7.227 -0.240 0.586 1.00 92.38 111 ASN A O 1
ATOM 861 N N . LEU A 1 112 ? 7.409 0.114 -1.627 1.00 90.38 112 LEU A N 1
ATOM 862 C CA . LEU A 1 112 ? 8.342 -0.955 -1.906 1.00 90.38 112 LEU A CA 1
ATOM 863 C C . LEU A 1 112 ? 9.687 -0.383 -2.344 1.00 90.38 112 LEU A C 1
ATOM 865 O O . LEU A 1 112 ? 9.764 0.624 -3.057 1.00 90.38 112 LEU A O 1
ATOM 869 N N . VAL A 1 113 ? 10.747 -1.078 -1.953 1.00 91.69 113 VAL A N 1
ATOM 870 C CA . VAL A 1 113 ? 12.080 -0.909 -2.520 1.00 91.69 113 VAL A CA 1
ATOM 871 C C . VAL A 1 113 ? 12.378 -2.134 -3.367 1.00 91.69 113 VAL A C 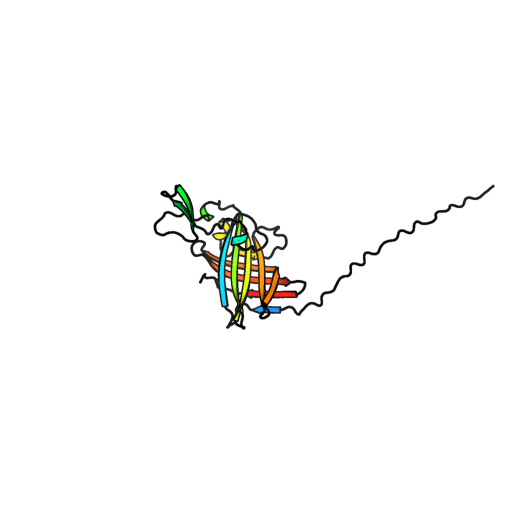1
ATOM 873 O O . VAL A 1 113 ? 12.424 -3.259 -2.872 1.00 91.69 113 VAL A O 1
ATOM 876 N N . TRP A 1 114 ? 12.585 -1.896 -4.656 1.00 90.69 114 TRP A N 1
ATOM 877 C CA . TRP A 1 114 ? 13.013 -2.910 -5.606 1.00 90.69 114 TRP A CA 1
ATOM 878 C C . TRP A 1 114 ? 14.513 -2.768 -5.837 1.00 90.69 114 TRP A C 1
ATOM 880 O O . TRP A 1 114 ? 14.975 -1.708 -6.252 1.00 90.69 114 TRP A O 1
ATOM 890 N N . THR A 1 115 ? 15.278 -3.819 -5.563 1.00 89.81 115 THR A N 1
ATOM 891 C CA . THR A 1 115 ? 16.680 -3.903 -5.976 1.00 89.81 115 THR A CA 1
ATOM 892 C C . THR A 1 115 ? 16.737 -4.675 -7.284 1.00 89.81 115 THR A C 1
ATOM 894 O O . THR A 1 115 ? 16.294 -5.822 -7.333 1.00 89.81 115 THR A O 1
ATOM 897 N N . ASP A 1 116 ? 17.242 -4.049 -8.343 1.00 86.81 116 ASP A N 1
ATOM 898 C CA . ASP A 1 116 ? 17.322 -4.669 -9.664 1.00 86.81 116 ASP A CA 1
ATOM 899 C C . ASP A 1 116 ? 18.544 -5.597 -9.818 1.00 86.81 116 ASP A C 1
ATOM 901 O O . ASP A 1 116 ? 19.363 -5.770 -8.913 1.00 86.81 116 ASP A O 1
ATOM 905 N N . SER A 1 117 ? 18.693 -6.209 -10.996 1.00 84.50 117 SER A N 1
ATOM 906 C CA . SER A 1 117 ? 19.798 -7.133 -11.289 1.00 84.50 117 SER A CA 1
ATOM 907 C C . SER A 1 117 ? 21.195 -6.499 -11.279 1.00 84.50 117 SER A C 1
ATOM 909 O O . SER A 1 117 ? 22.186 -7.232 -11.327 1.00 84.50 117 SER A O 1
ATOM 911 N N . MET A 1 118 ? 21.265 -5.167 -11.285 1.00 86.25 118 MET A N 1
ATOM 912 C CA . MET A 1 118 ? 22.484 -4.362 -11.216 1.00 86.25 118 MET A CA 1
ATOM 913 C C . MET A 1 118 ? 22.715 -3.816 -9.797 1.00 86.25 118 MET A C 1
ATOM 915 O O . MET A 1 118 ? 23.555 -2.939 -9.616 1.00 86.25 118 MET A O 1
ATOM 919 N N . GLU A 1 119 ? 21.983 -4.329 -8.801 1.00 86.75 119 GLU A N 1
ATOM 920 C CA . GLU A 1 119 ? 22.024 -3.902 -7.396 1.00 86.75 119 GLU A CA 1
ATOM 921 C C . GLU A 1 119 ? 21.566 -2.449 -7.171 1.00 86.75 119 GLU A C 1
ATOM 923 O O . GLU A 1 119 ? 21.809 -1.860 -6.112 1.00 86.75 119 GLU A O 1
ATOM 928 N N . GLN A 1 120 ? 20.861 -1.853 -8.138 1.00 87.69 120 GLN A N 1
ATOM 929 C CA . GLN A 1 120 ? 20.327 -0.504 -7.996 1.00 87.69 120 GLN A CA 1
ATOM 930 C C . GLN A 1 120 ? 18.988 -0.542 -7.263 1.00 87.69 120 GLN A C 1
ATOM 932 O O . GLN A 1 120 ? 18.116 -1.357 -7.562 1.00 87.69 120 GLN A O 1
ATOM 937 N N . LYS A 1 121 ? 18.816 0.370 -6.301 1.00 90.88 121 LYS A N 1
ATOM 938 C CA . LYS A 1 121 ? 17.586 0.501 -5.513 1.00 90.88 121 LYS A CA 1
ATOM 939 C C . LYS A 1 121 ? 16.631 1.498 -6.155 1.00 90.88 121 LYS A C 1
ATOM 941 O O . LYS A 1 121 ? 16.946 2.683 -6.264 1.00 90.88 121 LYS A O 1
ATOM 946 N N . GLN A 1 122 ? 15.448 1.007 -6.483 1.00 91.00 122 GLN A N 1
ATOM 947 C CA . GLN A 1 122 ? 14.339 1.728 -7.085 1.00 91.00 122 GLN A CA 1
ATOM 948 C C . GLN A 1 122 ? 13.168 1.784 -6.104 1.00 91.00 122 GLN A C 1
ATOM 950 O O . GLN A 1 122 ? 13.037 0.916 -5.238 1.00 91.00 122 GLN A O 1
ATOM 955 N N . LYS A 1 123 ? 12.313 2.803 -6.224 1.00 92.38 123 LYS A N 1
ATOM 956 C CA . LYS A 1 123 ? 11.130 2.936 -5.362 1.00 92.38 123 LYS A CA 1
ATOM 957 C C . LYS A 1 123 ? 9.860 2.684 -6.151 1.00 92.38 123 LYS A C 1
ATOM 959 O O . LYS A 1 123 ? 9.687 3.239 -7.234 1.00 92.38 123 LYS A O 1
ATOM 964 N N . ILE A 1 124 ? 8.970 1.879 -5.590 1.00 92.00 124 ILE A N 1
ATOM 965 C CA . ILE A 1 124 ? 7.652 1.594 -6.153 1.00 92.00 124 ILE A CA 1
ATOM 966 C C . ILE A 1 124 ? 6.625 1.925 -5.077 1.00 92.00 124 ILE A C 1
ATOM 968 O O . ILE A 1 124 ? 6.654 1.375 -3.981 1.00 92.00 124 ILE A O 1
ATOM 972 N N . TYR A 1 125 ? 5.720 2.840 -5.383 1.00 93.50 125 TYR A N 1
ATOM 973 C CA . TYR A 1 125 ? 4.631 3.244 -4.510 1.00 93.50 125 TYR A CA 1
ATOM 974 C C . TYR A 1 125 ? 3.336 2.691 -5.084 1.00 93.50 125 TYR A C 1
ATOM 976 O O . TYR A 1 125 ? 2.965 3.060 -6.194 1.00 93.50 125 TYR A O 1
ATOM 984 N N . LEU A 1 126 ? 2.660 1.820 -4.344 1.00 93.69 126 LEU A N 1
ATOM 985 C CA . LEU A 1 126 ? 1.380 1.232 -4.725 1.00 93.69 126 LEU A CA 1
ATOM 986 C C . LEU A 1 126 ? 0.275 1.831 -3.861 1.00 93.69 126 LEU A C 1
ATOM 988 O O . LEU A 1 126 ? 0.448 1.980 -2.650 1.00 93.69 126 LEU A O 1
ATOM 992 N N . LEU A 1 127 ? -0.864 2.140 -4.466 1.00 94.38 127 LEU A N 1
ATOM 993 C CA . LEU A 1 127 ? -2.053 2.621 -3.785 1.00 94.38 127 LEU A CA 1
ATOM 994 C C . LEU A 1 127 ? -3.246 1.742 -4.141 1.00 94.38 127 LEU A C 1
ATOM 996 O O . LEU A 1 127 ? -3.562 1.549 -5.312 1.00 94.38 127 LEU A O 1
ATOM 1000 N N . LEU A 1 128 ? -3.934 1.287 -3.101 1.00 94.94 128 LEU A N 1
ATOM 1001 C CA . LEU A 1 128 ? -5.271 0.739 -3.165 1.00 94.94 128 LEU A CA 1
ATOM 1002 C C . LEU A 1 128 ? -6.248 1.778 -2.597 1.00 94.94 128 LEU A C 1
ATOM 1004 O O . LEU A 1 128 ? -6.365 1.932 -1.378 1.00 94.94 128 LEU A O 1
ATOM 1008 N N . GLY A 1 129 ? -6.896 2.536 -3.479 1.00 93.75 129 GLY A N 1
ATOM 1009 C CA . GLY A 1 129 ? -7.752 3.666 -3.135 1.00 93.75 129 GLY A CA 1
ATOM 1010 C C . GLY A 1 129 ? -9.232 3.302 -3.019 1.00 93.75 129 GLY A C 1
ATOM 1011 O O . GLY A 1 129 ? -9.769 2.514 -3.795 1.00 93.75 129 GLY A O 1
ATOM 1012 N N . GLY A 1 130 ? -9.918 3.921 -2.056 1.00 92.38 130 GLY A N 1
ATOM 1013 C CA . GLY A 1 130 ? -11.378 3.839 -1.938 1.00 92.38 130 GLY A CA 1
ATOM 1014 C C . GLY A 1 130 ? -11.913 2.467 -1.529 1.00 92.38 130 GLY A C 1
ATOM 1015 O O . GLY A 1 130 ? -13.000 2.086 -1.955 1.00 92.38 130 GLY A O 1
ATOM 1016 N N . LEU A 1 131 ? -11.160 1.745 -0.704 1.00 94.88 131 LEU A N 1
ATOM 1017 C CA . LEU A 1 131 ? -11.632 0.555 -0.001 1.00 94.88 131 LEU A CA 1
ATOM 1018 C C . LEU A 1 131 ? -12.622 0.970 1.093 1.00 94.88 131 LEU A C 1
ATOM 1020 O O . LEU A 1 131 ? -12.486 2.044 1.669 1.00 94.88 131 LEU A O 1
ATOM 1024 N N . LEU A 1 132 ? -13.578 0.124 1.444 1.00 95.06 132 LEU A N 1
ATOM 1025 C CA . LEU A 1 132 ? -14.254 0.189 2.738 1.00 95.06 132 LEU A CA 1
ATOM 1026 C C . LEU A 1 132 ? -13.376 -0.490 3.790 1.00 95.06 132 LEU A C 1
ATOM 1028 O O . LEU A 1 132 ? -12.658 -1.440 3.481 1.00 95.06 132 LEU A O 1
ATOM 1032 N N . LYS A 1 133 ? -13.454 -0.073 5.058 1.00 94.06 133 LYS A N 1
ATOM 1033 C CA . LYS A 1 133 ? -12.756 -0.789 6.142 1.00 94.06 133 LYS A CA 1
ATOM 1034 C C . LYS A 1 133 ? -13.100 -2.284 6.149 1.00 94.06 133 LYS A C 1
ATOM 1036 O O . LYS A 1 133 ? -12.211 -3.111 6.337 1.00 94.06 133 LYS A O 1
ATOM 1041 N N . SER A 1 134 ? -14.366 -2.624 5.919 1.00 94.00 134 SER A N 1
ATOM 1042 C CA . SER A 1 134 ? -14.832 -4.014 5.823 1.00 94.00 134 SER A CA 1
ATOM 1043 C C . SER A 1 134 ? -14.149 -4.821 4.715 1.00 94.00 134 SER A C 1
ATOM 1045 O O . SER A 1 134 ? -13.970 -6.026 4.887 1.00 94.00 134 SER A O 1
ATOM 1047 N N . ASP A 1 135 ? -13.699 -4.180 3.633 1.00 94.38 135 ASP A N 1
ATOM 1048 C CA . ASP A 1 135 ? -12.995 -4.866 2.545 1.00 94.38 135 ASP A CA 1
ATOM 1049 C C . ASP A 1 135 ? -11.654 -5.454 3.012 1.00 94.38 135 ASP A C 1
ATOM 1051 O O . ASP A 1 135 ? -11.225 -6.500 2.533 1.00 94.38 135 ASP A O 1
ATOM 1055 N N . LEU A 1 136 ? -11.006 -4.840 4.009 1.00 90.88 136 LEU A N 1
ATOM 1056 C CA . LEU A 1 136 ? -9.742 -5.337 4.565 1.00 90.88 136 LEU A CA 1
ATOM 1057 C C . LEU A 1 136 ? -9.886 -6.713 5.241 1.00 90.88 136 LEU A C 1
ATOM 1059 O O . LEU A 1 136 ? -8.885 -7.400 5.437 1.00 90.88 136 LEU A O 1
ATOM 1063 N N . ALA A 1 137 ? -11.112 -7.123 5.588 1.00 88.44 137 ALA A N 1
ATOM 1064 C CA . ALA A 1 137 ? -11.415 -8.444 6.138 1.00 88.44 137 ALA A CA 1
ATOM 1065 C C . ALA A 1 137 ? -11.817 -9.472 5.060 1.00 88.44 137 ALA A C 1
ATOM 1067 O O . ALA A 1 137 ? -11.898 -10.665 5.356 1.00 88.44 137 ALA A O 1
ATOM 1068 N N . SER A 1 138 ? -12.069 -9.034 3.822 1.00 90.62 138 SER A N 1
ATOM 1069 C CA . SER A 1 138 ? -12.547 -9.862 2.709 1.00 90.62 138 SER A CA 1
ATOM 1070 C C . SER A 1 138 ? -11.491 -9.986 1.607 1.00 90.62 138 SER A C 1
ATOM 1072 O O . SER A 1 138 ? -11.648 -9.442 0.517 1.00 90.62 138 SER A O 1
ATOM 1074 N N . LEU A 1 139 ? -10.402 -10.695 1.898 1.00 90.81 139 LEU A N 1
ATOM 1075 C CA . LEU A 1 139 ? -9.342 -10.962 0.921 1.00 90.81 139 LEU A CA 1
ATOM 1076 C C . LEU A 1 139 ? -9.706 -12.175 0.028 1.00 90.81 139 LEU A C 1
ATOM 1078 O O . LEU A 1 139 ? -10.363 -13.100 0.520 1.00 90.81 139 LEU A O 1
ATOM 1082 N N . PRO A 1 140 ? -9.258 -12.230 -1.244 1.00 93.06 140 PRO A N 1
ATOM 1083 C CA . PRO A 1 140 ? -8.383 -11.263 -1.907 1.00 93.06 140 PRO A CA 1
ATOM 1084 C C . PRO A 1 140 ? -9.099 -9.970 -2.325 1.00 93.06 140 PRO A C 1
ATOM 1086 O O . PRO A 1 140 ? -10.304 -9.966 -2.566 1.00 93.06 140 PRO A O 1
ATOM 1089 N N . LEU A 1 141 ? -8.336 -8.879 -2.420 1.00 92.62 141 LEU A N 1
ATOM 1090 C CA . LEU A 1 141 ? -8.786 -7.624 -3.024 1.00 92.62 141 LEU A CA 1
ATOM 1091 C C . LEU A 1 141 ? -8.146 -7.468 -4.394 1.00 92.62 141 LEU A C 1
ATOM 1093 O O . LEU A 1 141 ? -6.949 -7.198 -4.481 1.00 92.62 141 LEU A O 1
ATOM 1097 N N . ASP A 1 142 ? -8.960 -7.613 -5.432 1.00 93.44 142 ASP A N 1
ATOM 1098 C CA . ASP A 1 142 ? -8.566 -7.401 -6.819 1.00 93.44 142 ASP A CA 1
ATOM 1099 C C . ASP A 1 142 ? -9.008 -6.009 -7.256 1.00 93.44 142 ASP A C 1
ATOM 1101 O O . ASP A 1 142 ? -10.179 -5.646 -7.105 1.00 93.44 142 ASP A O 1
ATOM 1105 N N . MET A 1 143 ? -8.064 -5.213 -7.751 1.00 92.69 143 MET A N 1
ATOM 1106 C CA . MET A 1 143 ? -8.309 -3.831 -8.138 1.00 92.69 143 MET A CA 1
ATOM 1107 C C . MET A 1 143 ? -7.604 -3.485 -9.436 1.00 92.69 143 MET A C 1
ATOM 1109 O O . MET A 1 143 ? -6.456 -3.864 -9.660 1.00 92.69 143 MET A O 1
ATOM 1113 N N . GLU A 1 144 ? -8.291 -2.707 -10.257 1.00 92.44 144 GLU A N 1
ATOM 1114 C CA . GLU A 1 144 ? -7.803 -2.237 -11.546 1.00 92.44 144 GLU A CA 1
ATOM 1115 C C . GLU A 1 144 ? -7.490 -0.745 -11.479 1.00 92.44 144 GLU A C 1
ATOM 1117 O O . GLU A 1 144 ? -7.987 -0.010 -10.618 1.00 92.44 144 GLU A O 1
ATOM 1122 N N . TYR A 1 145 ? -6.627 -0.297 -12.381 1.00 90.50 145 TYR A N 1
ATOM 1123 C CA . TYR A 1 145 ? -6.318 1.114 -12.523 1.00 90.50 145 TYR A CA 1
ATOM 1124 C C . TYR A 1 145 ? -7.540 1.925 -12.970 1.00 90.50 145 TYR A C 1
ATOM 1126 O O . TYR A 1 145 ? -8.204 1.581 -13.946 1.00 90.50 145 TYR A O 1
ATOM 1134 N N . ASP A 1 146 ? -7.771 3.054 -12.298 1.00 85.44 146 ASP A N 1
ATOM 1135 C CA . ASP A 1 146 ? -8.773 4.053 -12.674 1.00 85.44 146 ASP A CA 1
ATOM 1136 C C . ASP A 1 146 ? -8.126 5.445 -12.650 1.00 85.44 146 ASP A C 1
ATOM 1138 O O . ASP A 1 146 ? -7.831 5.988 -11.584 1.00 85.44 146 ASP A O 1
ATOM 1142 N N . ALA A 1 147 ? -7.910 6.024 -13.835 1.00 76.56 147 ALA A N 1
ATOM 1143 C CA . ALA A 1 147 ? -7.284 7.339 -13.998 1.00 76.56 147 ALA A CA 1
ATOM 1144 C C . ALA A 1 147 ? -8.071 8.467 -13.321 1.00 76.56 147 ALA A C 1
ATOM 1146 O O . ALA A 1 147 ? -7.496 9.472 -12.902 1.00 76.56 147 ALA A O 1
ATOM 1147 N N . GLU A 1 148 ? -9.392 8.323 -13.253 1.00 75.31 148 GLU A N 1
ATOM 1148 C CA . GLU A 1 148 ? -10.286 9.360 -12.750 1.00 75.31 148 GLU A CA 1
ATOM 1149 C C . GLU A 1 148 ? -10.752 9.066 -11.316 1.00 75.31 148 GLU A C 1
ATOM 1151 O O . GLU A 1 148 ? -11.400 9.918 -10.702 1.00 75.31 148 GLU A O 1
ATOM 1156 N N . ALA A 1 149 ? -10.411 7.887 -10.773 1.00 76.31 149 ALA A N 1
ATOM 1157 C CA . ALA A 1 149 ? -10.878 7.384 -9.480 1.00 76.31 149 ALA A CA 1
ATOM 1158 C C . ALA A 1 149 ? -12.395 7.584 -9.285 1.00 76.31 149 ALA A C 1
ATOM 1160 O O . ALA A 1 149 ? -12.870 7.881 -8.183 1.00 76.31 149 ALA A O 1
ATOM 1161 N N . LEU A 1 150 ? -13.163 7.456 -10.375 1.00 70.56 150 LEU A N 1
ATOM 1162 C CA . LEU A 1 150 ? -14.622 7.574 -10.356 1.00 70.56 150 LEU A CA 1
ATOM 1163 C C . LEU A 1 150 ? -15.260 6.379 -9.656 1.00 70.56 150 LEU A C 1
ATOM 1165 O O . LEU A 1 150 ? -16.406 6.454 -9.204 1.00 70.56 150 LEU A O 1
ATOM 1169 N N . THR A 1 151 ? -14.516 5.280 -9.574 1.00 71.44 151 THR A N 1
ATOM 1170 C CA . THR A 1 151 ? -14.910 4.065 -8.888 1.00 71.44 151 THR A CA 1
ATOM 1171 C C . THR A 1 151 ? -14.227 3.953 -7.520 1.00 71.44 151 THR A C 1
ATOM 1173 O O . THR A 1 151 ? -13.052 4.278 -7.320 1.00 71.44 151 THR A O 1
ATOM 1176 N N . LEU A 1 152 ? -15.001 3.497 -6.529 1.00 82.81 152 LEU A N 1
ATOM 1177 C CA . LEU A 1 152 ? -14.421 2.920 -5.316 1.00 82.81 152 LEU A CA 1
ATOM 1178 C C . LEU A 1 152 ? -13.634 1.670 -5.717 1.00 82.81 152 LEU A C 1
ATOM 1180 O O . LEU A 1 152 ? -14.066 0.963 -6.625 1.00 82.81 152 LEU A O 1
ATOM 1184 N N . LYS A 1 153 ? -12.548 1.378 -4.995 1.00 90.69 153 LYS A N 1
ATOM 1185 C CA . LYS A 1 153 ? -11.626 0.263 -5.265 1.00 90.69 153 LYS A CA 1
ATOM 1186 C C . LYS A 1 153 ? -10.848 0.423 -6.570 1.00 90.69 153 LYS A C 1
ATOM 1188 O O . LYS A 1 153 ? -11.077 -0.298 -7.535 1.00 90.69 153 LYS A O 1
ATOM 1193 N N . HIS A 1 154 ? -9.890 1.340 -6.569 1.00 93.06 154 HIS A N 1
ATOM 1194 C CA . HIS A 1 154 ? -8.997 1.538 -7.707 1.00 93.06 154 HIS A CA 1
ATOM 1195 C C . HIS A 1 154 ? -7.528 1.417 -7.317 1.00 93.06 154 HIS A C 1
ATOM 1197 O O . HIS A 1 154 ? -7.122 1.697 -6.185 1.00 93.06 154 HIS A O 1
ATOM 1203 N N . PHE A 1 155 ? -6.726 1.009 -8.289 1.00 93.44 155 PHE A N 1
ATOM 1204 C CA . PHE A 1 155 ? -5.285 0.889 -8.182 1.00 93.44 155 PHE A CA 1
ATOM 1205 C C . PHE A 1 155 ? -4.590 2.110 -8.792 1.00 93.44 155 PHE A C 1
ATOM 1207 O O . PHE A 1 155 ? -4.975 2.604 -9.847 1.00 93.44 155 PHE A O 1
ATOM 1214 N N . ALA A 1 156 ? -3.526 2.576 -8.150 1.00 92.69 156 ALA A N 1
ATOM 1215 C CA . ALA A 1 156 ? -2.593 3.521 -8.746 1.00 92.69 156 ALA A CA 1
ATOM 1216 C C . ALA A 1 156 ? -1.171 3.198 -8.298 1.00 92.69 156 ALA A C 1
ATOM 1218 O O . ALA A 1 156 ? -0.951 2.665 -7.208 1.00 92.69 156 ALA A O 1
ATOM 1219 N N . SER A 1 157 ? -0.182 3.552 -9.114 1.00 92.69 157 SER A N 1
ATOM 1220 C CA . SER A 1 157 ? 1.214 3.428 -8.716 1.00 92.69 157 SER A CA 1
ATOM 1221 C C . SER A 1 157 ? 2.102 4.541 -9.253 1.00 92.69 157 SER A C 1
ATOM 1223 O O . SER A 1 157 ? 1.839 5.153 -10.287 1.00 92.69 157 SER A O 1
ATOM 1225 N N . ILE A 1 158 ? 3.175 4.803 -8.511 1.00 92.25 158 ILE A N 1
ATOM 1226 C CA . ILE A 1 158 ? 4.262 5.691 -8.912 1.00 92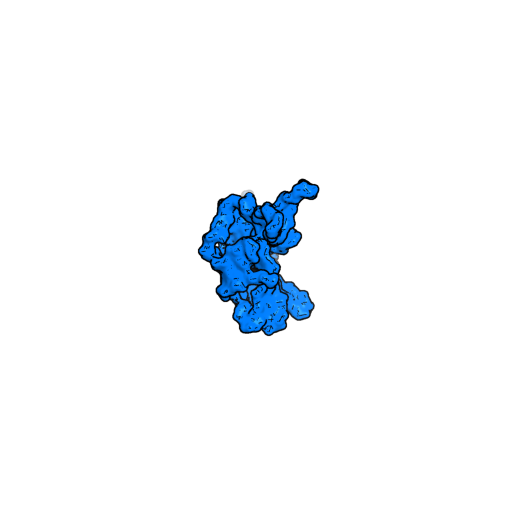.25 158 ILE A CA 1
ATOM 1227 C C . ILE A 1 158 ? 5.563 4.911 -8.786 1.00 92.25 158 ILE A C 1
ATOM 1229 O O . ILE A 1 158 ? 5.857 4.352 -7.730 1.00 92.25 158 ILE A O 1
ATOM 1233 N N . VAL A 1 159 ? 6.371 4.909 -9.839 1.00 91.12 159 VAL A N 1
ATOM 1234 C CA . VAL A 1 159 ? 7.674 4.242 -9.855 1.00 91.12 159 VAL A CA 1
ATOM 1235 C C . VAL A 1 159 ? 8.775 5.251 -10.089 1.00 91.12 159 VAL A C 1
ATOM 1237 O O . VAL A 1 159 ? 8.759 5.996 -11.064 1.00 91.12 159 VAL A O 1
ATOM 1240 N N . GLN A 1 160 ? 9.752 5.263 -9.191 1.00 91.12 160 GLN A N 1
ATOM 1241 C CA . GLN A 1 160 ? 10.929 6.109 -9.288 1.00 91.12 160 GLN A CA 1
ATOM 1242 C C . GLN A 1 160 ? 12.146 5.256 -9.613 1.00 91.12 160 GLN A C 1
ATOM 1244 O O . GLN A 1 160 ? 12.594 4.454 -8.789 1.00 91.12 160 GLN A O 1
ATOM 1249 N N . ILE A 1 161 ? 12.676 5.460 -10.817 1.00 88.25 161 ILE A N 1
ATOM 1250 C CA . ILE A 1 161 ? 13.898 4.822 -11.296 1.00 88.25 161 ILE A CA 1
ATOM 1251 C C . ILE A 1 161 ? 15.049 5.808 -11.139 1.00 88.25 161 ILE A C 1
ATOM 1253 O O . ILE A 1 161 ? 15.067 6.866 -11.771 1.00 88.25 161 ILE A O 1
ATOM 1257 N N . LYS A 1 162 ? 16.009 5.460 -10.290 1.00 89.12 162 LYS A N 1
ATOM 1258 C CA . LYS A 1 162 ? 17.243 6.190 -10.058 1.00 89.12 162 LYS A CA 1
ATOM 1259 C C . LYS A 1 162 ? 18.374 5.561 -10.864 1.00 89.12 162 LYS A C 1
ATOM 1261 O O . LYS A 1 162 ? 18.654 4.373 -10.736 1.00 89.12 162 LYS A O 1
ATOM 1266 N N . TYR A 1 163 ? 19.044 6.392 -11.650 1.00 85.12 163 TYR A N 1
ATOM 1267 C CA . TYR A 1 163 ? 20.194 6.016 -12.464 1.00 85.12 163 TYR A CA 1
ATOM 1268 C C . TYR A 1 163 ? 21.513 6.300 -11.739 1.00 85.12 163 TYR A C 1
ATOM 1270 O O . TYR A 1 163 ? 21.570 7.084 -10.786 1.00 85.12 163 TYR A O 1
ATOM 1278 N N . GLU A 1 164 ? 22.599 5.693 -12.225 1.00 83.31 164 GLU A N 1
ATOM 1279 C CA . GLU A 1 164 ? 23.954 5.866 -11.675 1.00 83.31 164 GLU A CA 1
ATOM 1280 C C . GLU A 1 164 ? 24.437 7.321 -11.708 1.00 83.31 164 GLU A C 1
ATOM 1282 O O . GLU A 1 164 ? 25.163 7.754 -10.816 1.00 83.31 164 GLU A O 1
ATOM 1287 N N . ASP A 1 165 ? 23.996 8.099 -12.701 1.00 85.56 165 ASP A N 1
ATOM 1288 C CA . ASP A 1 165 ? 24.322 9.524 -12.832 1.00 85.56 165 ASP A CA 1
ATOM 1289 C C . ASP A 1 165 ? 23.536 10.423 -11.855 1.00 85.56 165 ASP A C 1
ATOM 1291 O O . ASP A 1 165 ? 23.674 11.648 -11.877 1.00 85.56 165 ASP A O 1
ATOM 1295 N N . GLY A 1 166 ? 22.712 9.824 -10.989 1.00 84.06 166 GLY A N 1
ATOM 1296 C CA . GLY A 1 166 ? 21.889 10.509 -10.000 1.00 84.06 166 GLY A CA 1
ATOM 1297 C C . GLY A 1 166 ? 20.566 11.042 -10.545 1.00 84.06 166 GLY A C 1
ATOM 1298 O O . GLY A 1 166 ? 19.765 11.554 -9.757 1.00 84.06 166 GLY A O 1
ATOM 1299 N N . LYS A 1 167 ? 20.286 10.910 -11.850 1.00 86.94 167 LYS A N 1
ATOM 1300 C CA . LYS A 1 167 ? 18.971 11.261 -12.393 1.00 86.94 167 LYS A CA 1
ATOM 1301 C C . LYS A 1 167 ? 17.910 10.320 -11.849 1.00 86.94 167 LYS A C 1
ATOM 1303 O O . LYS A 1 167 ? 18.145 9.131 -11.650 1.00 86.94 167 LYS A O 1
ATOM 1308 N N . THR A 1 168 ? 16.729 10.875 -11.613 1.00 88.56 168 THR A N 1
ATOM 1309 C CA . THR A 1 168 ? 15.549 10.117 -11.204 1.00 88.56 168 THR A CA 1
ATOM 1310 C C . THR A 1 168 ? 14.451 10.350 -12.224 1.00 88.56 168 THR A C 1
ATOM 1312 O O . THR A 1 168 ? 14.081 11.493 -12.487 1.00 88.56 168 THR A O 1
ATOM 1315 N N . GLU A 1 169 ? 13.932 9.272 -12.791 1.00 90.00 169 GLU A N 1
ATOM 1316 C CA . GLU A 1 169 ? 12.718 9.287 -13.597 1.00 90.00 169 GLU A CA 1
ATOM 1317 C C . GLU A 1 169 ? 11.547 8.833 -12.739 1.00 90.00 169 GLU A C 1
ATOM 1319 O O . GLU A 1 169 ? 11.662 7.861 -11.996 1.00 90.00 169 GLU A O 1
ATOM 1324 N N . THR A 1 170 ? 10.423 9.532 -12.847 1.00 90.44 170 THR A N 1
ATOM 1325 C CA . THR A 1 170 ? 9.184 9.175 -12.155 1.00 90.44 170 THR A CA 1
ATOM 1326 C C . THR A 1 170 ? 8.146 8.790 -13.196 1.00 90.44 170 THR A C 1
ATOM 1328 O O . THR A 1 170 ? 7.859 9.574 -14.095 1.00 90.44 170 THR A O 1
ATOM 1331 N N . TYR A 1 171 ? 7.618 7.580 -13.071 1.00 89.75 171 TYR A N 1
ATOM 1332 C CA . TYR A 1 171 ? 6.585 7.015 -13.923 1.00 89.75 171 TYR A CA 1
ATOM 1333 C C . TYR A 1 171 ? 5.299 6.923 -13.115 1.00 89.75 171 TYR A C 1
ATOM 1335 O O . TYR A 1 171 ? 5.289 6.316 -12.046 1.00 89.75 171 TYR A O 1
ATOM 1343 N N . GLU A 1 172 ? 4.229 7.517 -13.623 1.00 89.94 172 GLU A N 1
ATOM 1344 C CA . GLU A 1 172 ? 2.888 7.391 -13.053 1.00 89.94 172 GLU A CA 1
ATOM 1345 C C . GLU A 1 172 ? 2.118 6.328 -13.831 1.00 89.94 172 GLU A C 1
ATOM 1347 O O . GLU A 1 172 ? 2.211 6.288 -15.063 1.00 89.94 172 GLU A O 1
ATOM 1352 N N . SER A 1 173 ? 1.400 5.449 -13.129 1.00 89.38 173 SER A N 1
ATOM 1353 C CA . SER A 1 173 ? 0.607 4.407 -13.776 1.00 89.38 173 SER A CA 1
ATOM 1354 C C . SER A 1 173 ? -0.458 5.005 -14.686 1.00 89.38 173 SER A C 1
ATOM 1356 O O . SER A 1 173 ? -1.206 5.886 -14.269 1.00 89.38 173 SER A O 1
ATOM 1358 N N . VAL A 1 174 ? -0.551 4.466 -15.895 1.00 90.56 174 VAL A N 1
ATOM 1359 C CA . VAL A 1 174 ? -1.607 4.734 -16.880 1.00 90.56 174 VAL A CA 1
ATOM 1360 C C . VAL A 1 174 ? -2.485 3.505 -17.134 1.00 90.56 174 VAL A C 1
ATOM 1362 O O . VAL A 1 174 ? -3.540 3.619 -17.750 1.00 90.56 174 VAL A O 1
ATOM 1365 N N . SER A 1 175 ? -2.051 2.334 -16.664 1.00 91.19 175 SER A N 1
ATOM 1366 C CA . SER A 1 175 ? -2.852 1.118 -16.539 1.00 91.19 175 SER A CA 1
ATOM 1367 C C . SER A 1 175 ? -2.203 0.164 -15.536 1.00 91.19 175 SER A C 1
ATOM 1369 O O . SER A 1 175 ? -1.037 0.329 -15.161 1.00 91.19 175 SER A O 1
ATOM 1371 N N . GLY A 1 176 ? -2.938 -0.862 -15.120 1.00 90.88 176 GLY A N 1
ATOM 1372 C CA . GLY A 1 176 ? -2.423 -1.892 -14.231 1.00 90.88 176 GLY A CA 1
ATOM 1373 C C . GLY A 1 176 ? -3.510 -2.543 -13.397 1.00 90.88 176 GLY A C 1
ATOM 1374 O O . GLY A 1 176 ? -4.672 -2.139 -13.436 1.00 90.88 176 GLY A O 1
ATOM 1375 N N . GLU A 1 177 ? -3.093 -3.527 -12.621 1.00 93.69 177 GLU A N 1
ATOM 1376 C CA . GLU A 1 177 ? -3.939 -4.263 -11.697 1.00 93.69 177 GLU A CA 1
ATOM 1377 C C . GLU A 1 177 ? -3.132 -4.690 -10.474 1.00 93.69 177 GLU A C 1
ATOM 1379 O O . GLU A 1 177 ? -1.908 -4.853 -10.519 1.00 93.69 177 GLU A O 1
ATOM 1384 N N . MET A 1 178 ? -3.827 -4.887 -9.363 1.00 93.00 178 MET A N 1
ATOM 1385 C CA . MET A 1 178 ? -3.248 -5.401 -8.138 1.00 93.00 178 MET A CA 1
ATOM 1386 C C . MET A 1 178 ? -4.206 -6.382 -7.475 1.00 93.00 178 MET A C 1
ATOM 1388 O O . MET A 1 178 ? -5.394 -6.107 -7.346 1.00 93.00 178 MET A O 1
ATOM 1392 N N . SER A 1 179 ? -3.656 -7.497 -7.000 1.00 93.81 179 SER A N 1
ATOM 1393 C CA . SER A 1 179 ? -4.355 -8.472 -6.171 1.00 93.81 179 SER A CA 1
ATOM 1394 C C . SER A 1 179 ? -3.667 -8.570 -4.815 1.00 93.81 179 SER A C 1
ATOM 1396 O O . SER A 1 179 ? -2.510 -8.990 -4.723 1.00 93.81 179 SER A O 1
ATOM 1398 N N . LEU A 1 180 ? -4.361 -8.166 -3.754 1.00 92.75 180 LEU A N 1
ATOM 1399 C CA . LEU A 1 180 ? -3.903 -8.293 -2.373 1.00 92.75 180 LEU A CA 1
ATOM 1400 C C . LEU A 1 180 ? -4.512 -9.551 -1.753 1.00 92.75 180 LEU A C 1
ATOM 1402 O O . LEU A 1 180 ? -5.704 -9.591 -1.461 1.00 92.75 180 LEU A O 1
ATOM 1406 N N . THR A 1 181 ? -3.697 -10.575 -1.518 1.00 93.12 181 THR A N 1
ATOM 1407 C CA . THR A 1 181 ? -4.147 -11.888 -1.026 1.00 93.12 181 THR A CA 1
ATOM 1408 C C . THR A 1 181 ? -3.985 -12.053 0.483 1.00 93.12 181 THR A C 1
ATOM 1410 O O . THR A 1 181 ? -4.661 -12.882 1.090 1.00 93.12 181 THR A O 1
ATOM 1413 N N . ARG A 1 182 ? -3.118 -11.250 1.112 1.00 90.38 182 ARG A N 1
ATOM 1414 C CA . ARG A 1 182 ? -2.941 -11.200 2.569 1.00 90.38 182 ARG A CA 1
ATOM 1415 C C . ARG A 1 182 ? -2.677 -9.770 3.023 1.00 90.38 182 ARG A C 1
ATOM 1417 O O . ARG A 1 182 ? -1.843 -9.089 2.437 1.00 90.38 182 ARG A O 1
ATOM 1424 N N . PHE A 1 183 ? -3.324 -9.364 4.111 1.00 91.06 183 PHE A N 1
ATOM 1425 C CA . PHE A 1 183 ? -3.019 -8.142 4.843 1.00 91.06 183 PHE A CA 1
ATOM 1426 C C . PHE A 1 183 ? -3.269 -8.360 6.333 1.00 91.06 183 PHE A C 1
ATOM 1428 O O . PHE A 1 183 ? -4.387 -8.661 6.743 1.00 91.06 183 PHE A O 1
ATOM 1435 N N . ASP A 1 184 ? -2.220 -8.230 7.137 1.00 88.19 184 ASP A N 1
ATOM 1436 C CA . ASP A 1 184 ? -2.318 -8.206 8.592 1.00 88.19 184 ASP A CA 1
ATOM 1437 C C . ASP A 1 184 ? -2.039 -6.776 9.076 1.00 88.19 184 ASP A C 1
ATOM 1439 O O . ASP A 1 184 ? -0.890 -6.340 9.040 1.00 88.19 184 ASP A O 1
ATOM 1443 N N . PRO A 1 185 ? -3.049 -6.024 9.542 1.00 84.06 185 PRO A N 1
ATOM 1444 C CA . PRO A 1 185 ? -2.859 -4.642 9.968 1.00 84.06 185 PRO A CA 1
ATOM 1445 C C . PRO A 1 185 ? -2.033 -4.512 11.255 1.00 84.06 185 PRO A C 1
ATOM 1447 O O . PRO A 1 185 ? -1.556 -3.415 11.542 1.00 84.06 185 PRO A O 1
ATOM 1450 N N . ARG A 1 186 ? -1.854 -5.581 12.047 1.00 82.75 186 ARG A N 1
ATOM 1451 C CA . ARG A 1 186 ? -1.056 -5.538 13.284 1.00 82.75 186 ARG A CA 1
ATOM 1452 C C . ARG A 1 186 ? 0.430 -5.672 12.997 1.00 82.75 186 ARG A C 1
ATOM 1454 O O . ARG A 1 186 ? 1.228 -4.907 13.529 1.00 82.75 186 ARG A O 1
ATOM 1461 N N . THR A 1 187 ? 0.788 -6.656 12.176 1.00 81.06 187 THR A N 1
ATOM 1462 C CA . THR A 1 187 ? 2.186 -6.921 11.796 1.00 81.06 187 THR A CA 1
ATOM 1463 C C . THR A 1 187 ? 2.605 -6.173 10.540 1.00 81.06 187 THR A C 1
ATOM 1465 O O . THR A 1 187 ? 3.794 -6.079 10.252 1.00 81.06 187 THR A O 1
ATOM 1468 N N . VAL A 1 188 ? 1.637 -5.615 9.807 1.00 79.69 188 VAL A N 1
ATOM 1469 C CA . VAL A 1 188 ? 1.832 -4.953 8.516 1.00 79.69 188 VAL A CA 1
ATOM 1470 C C . VAL A 1 188 ? 2.327 -5.940 7.439 1.00 79.69 188 VAL A C 1
ATOM 1472 O O . VAL A 1 188 ? 2.871 -5.549 6.411 1.00 79.69 188 VAL A O 1
ATOM 1475 N N . ALA A 1 189 ? 2.109 -7.244 7.648 1.00 84.00 189 ALA A N 1
ATOM 1476 C CA . ALA A 1 189 ? 2.450 -8.275 6.676 1.00 84.00 189 ALA A CA 1
ATOM 1477 C C . ALA A 1 189 ? 1.476 -8.250 5.490 1.00 84.00 189 ALA A C 1
ATOM 1479 O O . ALA A 1 189 ? 0.255 -8.256 5.675 1.00 84.00 189 ALA A O 1
ATOM 1480 N N . ILE A 1 190 ? 2.017 -8.258 4.272 1.00 87.94 190 ILE A N 1
ATOM 1481 C CA . ILE A 1 190 ? 1.263 -8.134 3.020 1.00 87.94 190 ILE A CA 1
ATOM 1482 C C . ILE A 1 190 ? 1.655 -9.291 2.090 1.00 87.94 190 ILE A C 1
ATOM 1484 O O . ILE A 1 190 ? 2.795 -9.741 2.095 1.00 87.94 190 ILE A O 1
ATOM 1488 N N . ALA A 1 191 ? 0.733 -9.801 1.277 1.00 88.06 191 ALA A N 1
ATOM 1489 C CA . ALA A 1 191 ? 1.063 -10.681 0.153 1.00 88.06 191 ALA A CA 1
ATOM 1490 C C . ALA A 1 191 ? 0.158 -10.381 -1.040 1.00 88.06 191 ALA A C 1
ATOM 1492 O O . ALA A 1 191 ? -0.999 -10.000 -0.855 1.00 88.06 191 ALA A O 1
ATOM 1493 N N . GLY A 1 192 ? 0.678 -10.551 -2.253 1.00 88.75 192 GLY A N 1
ATOM 1494 C CA . GLY A 1 192 ? -0.081 -10.245 -3.454 1.00 88.75 192 GLY A CA 1
ATOM 1495 C C . GLY A 1 192 ? 0.726 -10.248 -4.745 1.00 88.75 192 GLY A C 1
ATOM 1496 O O . GLY A 1 192 ? 1.895 -10.635 -4.789 1.00 88.75 192 GLY A O 1
ATOM 1497 N N . SER A 1 193 ? 0.064 -9.779 -5.792 1.00 89.62 193 SER A N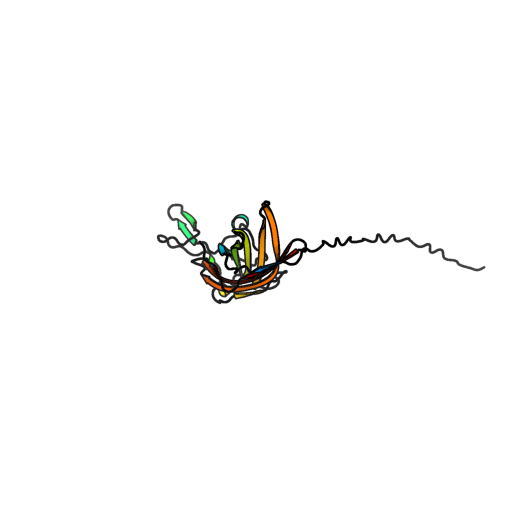 1
ATOM 1498 C CA . SER A 1 193 ? 0.611 -9.586 -7.131 1.00 89.62 193 SER A CA 1
ATOM 1499 C C . SER A 1 193 ? 0.243 -8.194 -7.615 1.00 89.62 193 SER A C 1
ATOM 1501 O O . SER A 1 193 ? -0.811 -7.675 -7.249 1.00 89.62 193 SER A O 1
ATOM 1503 N N . PHE A 1 194 ? 1.085 -7.596 -8.446 1.00 90.69 194 PHE A N 1
ATOM 1504 C CA . PHE A 1 194 ? 0.733 -6.358 -9.126 1.00 90.69 194 PHE A CA 1
ATOM 1505 C C . PHE A 1 194 ? 1.396 -6.274 -10.495 1.00 90.69 194 PHE A C 1
ATOM 1507 O O . PHE A 1 194 ? 2.498 -6.782 -10.726 1.00 90.69 194 PHE A O 1
ATOM 1514 N N . GLU A 1 195 ? 0.717 -5.577 -11.388 1.00 92.19 195 GLU A N 1
ATOM 1515 C CA . GLU A 1 195 ? 1.222 -5.166 -12.681 1.00 92.19 195 GLU A CA 1
ATOM 1516 C C . GLU A 1 195 ? 0.904 -3.688 -12.886 1.00 92.19 195 GLU A C 1
ATOM 1518 O O . GLU A 1 195 ? -0.193 -3.229 -12.578 1.00 92.19 195 GLU A O 1
ATOM 1523 N N . PHE A 1 196 ? 1.851 -2.937 -13.437 1.00 89.88 196 PHE A N 1
ATOM 1524 C CA . PHE A 1 196 ? 1.603 -1.565 -13.857 1.00 89.88 196 PHE A CA 1
ATOM 1525 C C . PHE A 1 196 ? 2.256 -1.277 -15.205 1.00 89.88 196 PHE A C 1
ATOM 1527 O O . PHE A 1 196 ? 3.326 -1.799 -15.530 1.00 89.88 196 PHE A O 1
ATOM 1534 N N . GLU A 1 197 ? 1.633 -0.379 -15.957 1.00 90.19 197 GLU A N 1
ATOM 1535 C CA . GLU A 1 197 ? 2.245 0.356 -17.053 1.00 90.19 197 GLU A CA 1
ATOM 1536 C C . GLU A 1 197 ? 2.335 1.822 -16.633 1.00 90.19 197 GLU A C 1
ATOM 1538 O O . GLU A 1 197 ? 1.324 2.434 -16.298 1.00 90.19 197 GLU A O 1
ATOM 1543 N N . GLY A 1 198 ? 3.543 2.378 -16.605 1.00 87.06 198 GLY A N 1
ATOM 1544 C CA . GLY A 1 198 ? 3.809 3.748 -16.192 1.00 87.06 198 GLY A CA 1
ATOM 1545 C C . GLY A 1 198 ? 4.338 4.606 -17.334 1.00 87.06 198 GLY A C 1
ATOM 1546 O O . GLY A 1 198 ? 5.118 4.133 -18.164 1.00 87.06 198 GLY A O 1
ATOM 1547 N N . ASN A 1 199 ? 3.954 5.882 -17.354 1.00 86.19 199 ASN A N 1
ATOM 1548 C CA . ASN A 1 199 ? 4.388 6.852 -18.359 1.00 86.19 199 ASN A CA 1
ATOM 1549 C C . ASN A 1 199 ? 5.271 7.946 -17.739 1.00 86.19 199 ASN A C 1
ATOM 1551 O O . ASN A 1 199 ? 4.943 8.509 -16.696 1.00 86.19 199 ASN A O 1
ATOM 1555 N N . CYS A 1 200 ? 6.375 8.271 -18.410 1.00 84.50 200 CYS A N 1
ATOM 1556 C CA . CYS A 1 200 ? 7.197 9.448 -18.149 1.00 84.50 200 CYS A CA 1
ATOM 1557 C C . CYS A 1 200 ? 7.468 10.169 -19.476 1.00 84.50 200 CYS A C 1
ATOM 1559 O O . CYS A 1 200 ? 8.302 9.734 -20.266 1.00 84.50 200 CYS A O 1
ATOM 1561 N N . ILE A 1 201 ? 6.755 11.269 -19.748 1.00 80.75 201 ILE A N 1
ATOM 1562 C CA . ILE A 1 201 ? 6.963 12.132 -20.933 1.00 80.75 201 ILE A CA 1
ATOM 1563 C C . ILE A 1 201 ? 6.965 11.320 -22.253 1.00 80.75 201 ILE A C 1
ATOM 1565 O O . ILE A 1 201 ? 7.808 11.493 -23.134 1.00 80.75 201 ILE A O 1
ATOM 1569 N N . GLY A 1 202 ? 6.012 10.393 -22.393 1.00 72.81 202 GLY A N 1
ATOM 1570 C CA . GLY A 1 202 ? 5.868 9.547 -23.581 1.00 72.81 202 GLY A CA 1
ATOM 1571 C C . GLY A 1 202 ? 6.776 8.316 -23.605 1.00 72.81 202 GLY A C 1
ATOM 1572 O O . GLY A 1 202 ? 6.767 7.584 -24.593 1.00 72.81 202 GLY A O 1
ATOM 1573 N N . TRP A 1 203 ? 7.554 8.071 -22.549 1.00 75.50 203 TRP A N 1
ATOM 1574 C CA . TRP A 1 203 ? 8.273 6.814 -22.348 1.00 75.50 203 TRP A CA 1
ATOM 1575 C C . TRP A 1 203 ? 7.442 5.895 -21.470 1.00 75.50 203 TRP A C 1
ATOM 1577 O O . TRP A 1 203 ? 7.005 6.299 -20.393 1.00 75.50 203 TRP A O 1
ATOM 1587 N N . VAL A 1 204 ? 7.235 4.666 -21.932 1.00 81.62 204 VAL A N 1
ATOM 1588 C CA . VAL A 1 204 ? 6.387 3.689 -21.253 1.00 81.62 204 VAL A CA 1
ATOM 1589 C C . VAL A 1 204 ? 7.238 2.574 -20.660 1.00 81.62 204 VAL A C 1
ATOM 1591 O O . VAL A 1 204 ? 8.086 1.987 -21.344 1.00 81.62 204 VAL A O 1
ATOM 1594 N N . LYS A 1 205 ? 6.994 2.273 -19.384 1.00 83.69 205 LYS A N 1
ATOM 1595 C CA . LYS A 1 205 ? 7.604 1.150 -18.672 1.00 83.69 205 LYS A CA 1
ATOM 1596 C C . LYS A 1 205 ? 6.538 0.246 -18.083 1.00 83.69 205 LYS A C 1
ATOM 1598 O O . LYS A 1 205 ? 5.619 0.735 -17.439 1.00 83.69 205 LYS A O 1
ATOM 1603 N N . ARG A 1 206 ? 6.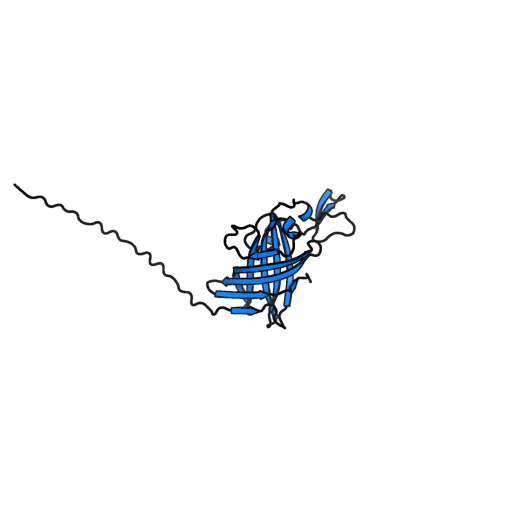701 -1.064 -18.251 1.00 85.44 206 ARG A N 1
ATOM 1604 C CA . ARG A 1 206 ? 5.848 -2.076 -17.620 1.00 85.44 206 ARG A CA 1
ATOM 1605 C C . ARG A 1 206 ? 6.625 -2.815 -16.540 1.00 85.44 206 ARG A C 1
ATOM 1607 O O . ARG A 1 206 ? 7.759 -3.226 -16.788 1.00 85.44 206 ARG A O 1
ATOM 1614 N N . GLY A 1 207 ? 6.021 -2.985 -15.371 1.00 83.38 207 GLY A N 1
ATOM 1615 C CA . GLY A 1 207 ? 6.551 -3.808 -14.288 1.00 83.38 207 GLY A CA 1
ATOM 1616 C C . GLY A 1 207 ? 5.532 -4.854 -13.864 1.00 83.38 207 GLY A C 1
ATOM 1617 O O . GLY A 1 207 ? 4.360 -4.528 -13.689 1.00 83.38 207 GLY A O 1
ATOM 1618 N N . THR A 1 208 ? 5.986 -6.093 -13.685 1.00 84.56 208 THR A N 1
ATOM 1619 C CA . THR A 1 208 ? 5.146 -7.208 -13.228 1.00 84.56 208 THR A CA 1
ATOM 1620 C C . THR A 1 208 ? 5.812 -7.896 -12.042 1.00 84.56 208 THR A C 1
ATOM 1622 O O . THR A 1 208 ? 7.013 -8.169 -12.074 1.00 84.56 208 THR A O 1
ATOM 1625 N N . PHE A 1 209 ? 5.027 -8.182 -11.004 1.00 80.88 209 PHE A N 1
ATOM 1626 C CA . PHE A 1 209 ? 5.441 -8.935 -9.825 1.00 80.88 209 PHE A CA 1
ATOM 1627 C C . PHE A 1 209 ? 4.332 -9.906 -9.413 1.00 80.88 209 PHE A C 1
ATOM 1629 O O . PHE A 1 209 ? 3.182 -9.502 -9.230 1.00 80.88 209 PHE A O 1
ATOM 1636 N N . LEU A 1 210 ? 4.665 -11.191 -9.265 1.00 79.19 210 LEU A N 1
ATOM 1637 C CA . LEU A 1 210 ? 3.677 -12.257 -9.077 1.00 79.19 210 LEU A CA 1
ATOM 1638 C C . LEU A 1 210 ? 3.878 -13.002 -7.756 1.00 79.19 210 LEU A C 1
ATOM 1640 O O . LEU A 1 210 ? 4.972 -13.482 -7.466 1.00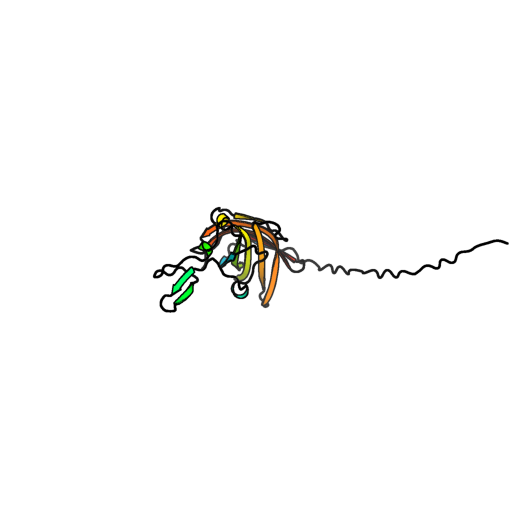 79.19 210 LEU A O 1
ATOM 1644 N N . ASN A 1 211 ? 2.780 -13.173 -7.015 1.00 72.44 211 ASN A N 1
ATOM 1645 C CA . ASN A 1 211 ? 2.644 -14.023 -5.828 1.00 72.44 211 ASN A CA 1
ATOM 1646 C C . ASN A 1 211 ? 3.724 -13.800 -4.762 1.00 72.44 211 ASN A C 1
ATOM 1648 O O . ASN A 1 211 ? 4.197 -14.756 -4.142 1.00 72.44 211 ASN A O 1
ATOM 16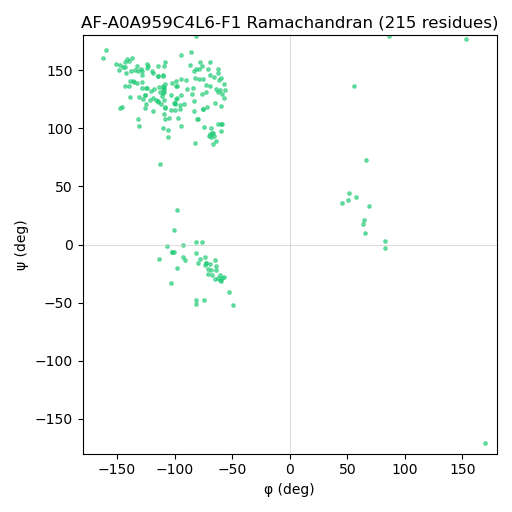52 N N . GLY A 1 212 ? 4.138 -12.554 -4.551 1.00 68.88 212 GLY A N 1
ATOM 1653 C CA . GLY A 1 212 ? 5.148 -12.265 -3.547 1.00 68.88 212 GLY A CA 1
ATOM 1654 C C . GLY A 1 212 ? 4.559 -12.053 -2.163 1.00 68.88 212 GLY A C 1
ATOM 1655 O O . GLY A 1 212 ? 3.406 -11.651 -1.986 1.00 68.88 212 GLY A O 1
ATOM 1656 N N . VAL A 1 213 ? 5.399 -12.325 -1.172 1.00 71.12 213 VAL A N 1
ATOM 1657 C CA . VAL A 1 213 ? 5.157 -11.981 0.223 1.00 71.12 213 VAL A CA 1
ATOM 1658 C C . VAL A 1 213 ? 6.017 -10.766 0.539 1.00 71.12 213 VAL A C 1
ATOM 1660 O O . VAL A 1 213 ? 7.209 -10.732 0.244 1.00 71.12 213 VAL A O 1
ATOM 1663 N N . PHE A 1 214 ? 5.376 -9.756 1.098 1.00 69.38 214 PHE A N 1
ATOM 1664 C CA . PHE A 1 214 ? 5.919 -8.449 1.393 1.00 69.38 214 PHE A CA 1
ATOM 1665 C C . PHE A 1 214 ? 6.038 -8.340 2.918 1.00 69.38 214 PHE A C 1
ATOM 1667 O O . PHE A 1 214 ? 5.046 -8.121 3.619 1.00 69.38 214 PHE A O 1
ATOM 1674 N N . GLU A 1 215 ? 7.245 -8.538 3.438 1.00 60.59 215 GLU A N 1
ATOM 1675 C CA . GLU A 1 215 ? 7.543 -8.390 4.864 1.00 60.59 215 GLU A CA 1
ATOM 1676 C C . GLU A 1 215 ? 8.420 -7.156 5.080 1.00 60.59 215 GLU A C 1
ATOM 1678 O O . GLU A 1 215 ? 9.223 -6.776 4.219 1.00 60.59 215 GLU A O 1
ATOM 1683 N N . LYS A 1 216 ? 8.213 -6.495 6.219 1.00 60.72 216 LYS A N 1
ATOM 1684 C CA . LYS A 1 216 ? 9.069 -5.401 6.668 1.00 60.72 216 LYS A CA 1
ATOM 1685 C C . LYS A 1 216 ? 10.359 -6.013 7.220 1.00 60.72 216 LYS A C 1
ATOM 1687 O O . LYS A 1 216 ? 10.270 -6.944 8.018 1.00 60.72 216 LYS A O 1
ATOM 1692 N N . GLU A 1 217 ? 11.513 -5.517 6.769 1.00 52.38 217 GLU A N 1
ATOM 1693 C CA . GLU A 1 217 ? 12.822 -5.886 7.344 1.00 52.38 217 GLU A CA 1
ATOM 1694 C C . GLU A 1 217 ? 12.928 -5.513 8.831 1.00 52.38 217 GLU A C 1
ATOM 1696 O O . GLU A 1 217 ? 12.376 -4.456 9.232 1.00 52.38 217 GLU A O 1
#

Secondary structure (DSSP, 8-state):
--------------------------PPPPEEEETT-TT-EEEEEEEEEEES--SS---GGGS-PPPTTSEEEEETTTTEEEEESS--TTS--EEGGGGS-TTSEEEEEEEEEEE-TTS-EEEEEEEEEEEEGGGGGS--EEEEE-TT--SSSEEEEEEEEE-TTS-EEEEEEEEEEEEEEEEETTTTEEEEEEEEEEEETTEEEEEEEEEEEE-B-

pLDDT: mean 80.93, std 17.31, range [33.47, 95.31]

Radius of gyration: 25.72 Å; Cα contacts (8 Å, |Δi|>4): 463; chains: 1; bounding box: 59×70×98 Å

Sequence (217 aa):
MKYTTAFICSMLICLAGTSAQVTIVKGAPNQIFDLSCTKCTMTVEDVSLWPGVRVLPYHKTNSGLVNLLYWKYYDSIMKEEVTTSSELSWEKCTQLIDAIGDGDTVSLQINLVWTDSMEQKQKIYLLLGGLLKSDLASLPLDMEYDAEALTLKHFASIVQIKYEDGKTETYESVSGEMSLTRFDPRTVAIAGSFEFEGNCIGWVKRGTFLNGVFEKE

Foldseek 3Di:
DDDDDDDDDDDPPPPPPPPPPPPPDPEDDEAEDELPDPQKDKAWPDKFKFFAFDQAFDDPVPPPTDGQLWKWDQDPVVRDIDIGNADDPPGDIDRSLVVDDQQTWMKMKTWMWMQDNVRDTKIKIKIFTQDGNVVLVVDWQKEWADNVPPDRGHIWMWIWDADPVRDIFIWTFPIKMWIWGDADSNQRKTWTWIWTWTDTPNYIYIYTDGGDIHHHD

Solvent-accessible surface area (backbone atoms only — not comparable to full-atom values): 12433 Å² total; per-residue (Å²): 133,91,83,88,81,87,87,85,79,79,81,81,76,80,76,76,77,80,75,77,78,76,78,79,72,82,62,57,80,73,44,78,44,71,58,75,39,98,66,29,43,72,40,34,76,47,74,43,33,33,81,37,71,50,77,66,61,70,60,69,90,78,60,82,63,68,53,28,60,26,20,34,36,74,39,81,86,81,69,43,80,46,77,36,85,57,82,54,94,89,55,83,58,43,52,45,55,75,78,54,56,57,83,38,44,23,20,43,34,43,33,33,37,37,30,39,79,83,72,45,72,27,42,38,31,37,23,44,13,28,33,38,50,50,51,71,78,52,67,62,45,77,26,42,46,44,98,77,52,85,54,70,48,23,27,30,38,39,37,38,48,58,47,97,89,68,51,70,48,61,23,42,48,80,40,41,39,36,36,40,61,41,70,38,72,87,82,60,39,36,26,31,31,41,37,37,33,21,43,41,96,72,30,43,39,35,43,42,40,75,78,42,70,38,52,67,126

Mean predicted aligned error: 10.48 Å